Protein 3USH (pdb70)

Secondary structure (DSSP, 8-state):
-BBTTSSBPPP------STTSSSS----TT-TT---EEE--HHHHHHHHHTT-----B---B----TT--EEE-HHHHHH---S-PPPB-GGGSBGGGGGTS-HHHHHHTB--/-BBTTSSB---------STTSSSS----TT-TT---EEE--HHHHHHHHHTT-----B---B----TT--EEE-HHHHHH---S-PPPB-GGGSBGGGGGTS-HHHHHHTBSS--

CATH classification: 3.30.56.1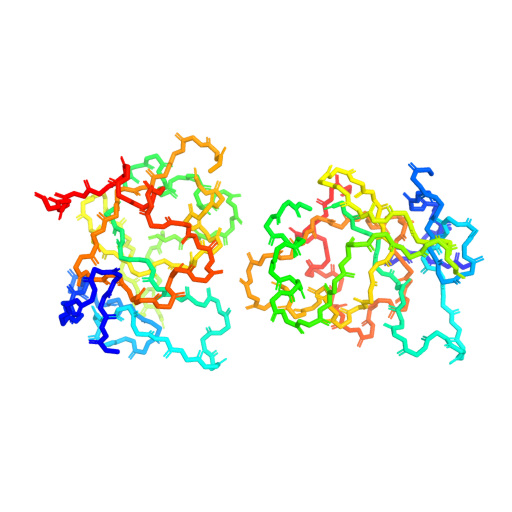10

Structure (mmCIF, N/CA/C/O backbone):
data_3USH
#
_entry.id   3USH
#
_cell.length_a   31.079
_cell.length_b   85.417
_cell.length_c   42.800
_cell.angle_alpha   90.000
_cell.angle_beta   94.420
_cell.angle_gamma   90.000
#
_symmetry.space_group_name_H-M   'P 1 21 1'
#
loop_
_entity.id
_entity.type
_entity.pdbx_description
1 polymer 'Uncharacterized protein'
2 non-polymer 'BROMIDE ION'
3 water water
#
loop_
_atom_site.group_PDB
_atom_site.id
_atom_site.type_symbol
_atom_site.label_atom_id
_atom_site.label_alt_id
_atom_site.label_comp_id
_atom_site.label_asym_id
_atom_site.label_entity_id
_atom_site.label_seq_id
_atom_site.pdbx_PDB_ins_code
_atom_site.Cartn_x
_atom_site.Cartn_y
_atom_site.Cartn_z
_atom_site.occupancy
_atom_site.B_iso_or_equiv
_atom_site.auth_seq_id
_atom_site.auth_comp_id
_atom_site.auth_asym_id
_atom_site.auth_atom_id
_atom_site.pdbx_PDB_model_num
ATOM 1 N N . SER A 1 2 ? 17.576 48.734 14.611 1.00 38.60 6 SER A N 1
ATOM 2 C CA . SER A 1 2 ? 17.416 47.378 15.205 1.00 37.63 6 SER A CA 1
ATOM 3 C C . SER A 1 2 ? 16.353 46.608 14.432 1.00 29.60 6 SER A C 1
ATOM 4 O O . SER A 1 2 ? 15.470 47.205 13.820 1.00 29.23 6 SER A O 1
ATOM 7 N N . GLN A 1 3 ? 16.439 45.279 14.485 1.00 28.20 7 GLN A N 1
ATOM 8 C CA . GLN A 1 3 ? 15.511 44.398 13.776 1.00 28.55 7 GLN A CA 1
ATOM 9 C C . GLN A 1 3 ? 14.713 43.516 14.721 1.00 24.69 7 GLN A C 1
ATOM 10 O O . GLN A 1 3 ? 15.209 43.125 15.765 1.00 26.59 7 GLN A O 1
ATOM 16 N N . ASN A 1 4 ? 13.478 43.191 14.345 1.00 21.65 8 ASN A N 1
ATOM 17 C CA . ASN A 1 4 ? 12.665 42.320 15.187 1.00 18.94 8 ASN A CA 1
ATOM 18 C C . ASN A 1 4 ? 12.879 40.862 14.793 1.00 23.02 8 ASN A C 1
ATOM 19 O O . ASN A 1 4 ? 13.603 40.573 13.847 1.00 23.99 8 ASN A O 1
ATOM 24 N N . VAL A 1 5 ? 12.257 39.940 15.525 1.00 23.23 9 VAL A N 1
ATOM 25 C CA . VAL A 1 5 ? 12.424 38.516 15.235 1.00 21.59 9 VAL A CA 1
ATOM 26 C C . VAL A 1 5 ? 11.900 38.065 13.871 1.00 23.71 9 VAL A C 1
ATOM 27 O O . VAL A 1 5 ? 12.197 36.959 13.420 1.00 27.15 9 VAL A O 1
ATOM 31 N N . LEU A 1 6 ? 11.135 38.927 13.208 1.00 22.85 10 LEU A N 1
ATOM 32 C CA . LEU A 1 6 ? 10.579 38.598 11.901 1.00 31.02 10 LEU A CA 1
ATOM 33 C C . LEU A 1 6 ? 11.414 39.188 10.761 1.00 33.04 10 LEU A C 1
ATOM 34 O O . LEU A 1 6 ? 11.155 38.920 9.587 1.00 38.61 10 LEU A O 1
ATOM 39 N N . GLY A 1 7 ? 12.419 39.984 11.111 1.00 30.93 11 GLY A N 1
ATOM 40 C CA . GLY A 1 7 ? 13.269 40.587 10.100 1.00 35.18 11 GLY A CA 1
ATOM 41 C C . GLY A 1 7 ? 12.850 41.999 9.741 1.00 36.76 11 GLY A C 1
ATOM 42 O O . GLY A 1 7 ? 13.494 42.656 8.924 1.00 38.13 11 GLY A O 1
ATOM 43 N N . GLY A 1 8 ? 11.773 42.474 10.352 1.00 33.70 12 GLY A N 1
ATOM 44 C CA . GLY A 1 8 ? 11.306 43.819 10.070 1.00 31.45 12 GLY A CA 1
ATOM 45 C C . GLY A 1 8 ? 11.939 44.829 11.005 1.00 29.55 12 GLY A C 1
ATOM 46 O O . GLY A 1 8 ? 12.744 44.465 11.862 1.00 27.42 12 GLY A O 1
ATOM 47 N N . VAL A 1 9 ? 11.580 46.099 10.848 1.00 26.42 13 VAL A N 1
ATOM 48 C CA . VAL A 1 9 ? 12.130 47.138 11.711 1.00 28.47 13 VAL A CA 1
ATOM 49 C C . VAL A 1 9 ? 11.586 46.894 13.110 1.00 22.55 13 VAL A C 1
ATOM 50 O O . VAL A 1 9 ? 10.423 46.535 13.262 1.00 25.30 13 VAL A O 1
ATOM 54 N N . LEU A 1 10 ? 12.415 47.077 14.132 1.00 22.52 14 LEU A N 1
ATOM 55 C CA . LEU A 1 10 ? 11.943 46.862 15.497 1.00 21.27 14 LEU A CA 1
ATOM 56 C C . LEU A 1 10 ? 10.963 47.962 15.881 1.00 20.03 14 LEU A C 1
ATOM 57 O O . LEU A 1 10 ? 11.331 49.134 15.941 1.00 21.68 14 LEU A O 1
ATOM 62 N N . ARG A 1 11 ? 9.713 47.579 16.137 1.00 18.07 15 ARG A N 1
ATOM 63 C CA . ARG A 1 11 ? 8.674 48.528 16.532 1.00 18.17 15 ARG A CA 1
ATOM 64 C C . ARG A 1 11 ? 8.790 48.812 18.020 1.00 19.12 15 ARG A C 1
ATOM 65 O O . ARG A 1 11 ? 9.411 48.044 18.758 1.00 18.12 15 ARG A O 1
ATOM 73 N N . ALA A 1 12 ? 8.172 49.905 18.455 1.00 18.32 16 ALA A N 1
ATOM 74 C CA . ALA A 1 12 ? 8.178 50.289 19.857 1.00 14.89 16 ALA A CA 1
ATOM 75 C C . ALA A 1 12 ? 7.343 49.276 20.622 1.00 16.54 16 ALA A C 1
ATOM 76 O O . ALA A 1 12 ? 6.362 48.752 20.102 1.00 17.90 16 ALA A O 1
ATOM 78 N N . CYS A 1 13 ? 7.748 48.996 21.851 1.00 16.42 17 CYS A N 1
ATOM 79 C CA . CYS A 1 13 ? 7.036 48.052 22.695 1.00 14.37 17 CYS A CA 1
ATOM 80 C C . CYS A 1 13 ? 6.011 48.830 23.508 1.00 15.31 17 CYS A C 1
ATOM 81 O O . CYS A 1 13 ? 4.826 48.490 23.534 1.00 17.02 17 CYS A O 1
ATOM 84 N N . SER A 1 14 ? 6.479 49.882 24.168 1.00 16.03 18 SER A N 1
ATOM 85 C CA . SER A 1 14 ? 5.612 50.734 24.969 1.00 19.10 18 SER A CA 1
ATOM 86 C C . SER A 1 14 ? 6.237 52.100 25.189 1.00 20.97 18 SER A C 1
ATOM 87 O O . SER A 1 14 ? 7.415 52.214 25.530 1.00 17.44 18 SER A O 1
ATOM 98 N N . ASP A 1 16 ? 4.288 54.329 27.010 1.00 23.41 20 ASP A N 1
ATOM 99 C CA . ASP A 1 16 ? 3.678 54.720 28.282 1.00 25.95 20 ASP A CA 1
ATOM 100 C C . ASP A 1 16 ? 3.000 53.541 28.967 1.00 27.00 20 ASP A C 1
ATOM 101 O O . ASP A 1 16 ? 1.917 53.097 28.578 1.00 30.39 20 ASP A O 1
ATOM 106 N N . PRO A 1 17 ? 3.666 52.994 29.996 1.00 29.82 21 PRO A N 1
ATOM 107 C CA . PRO A 1 17 ? 4.967 53.497 30.451 1.00 27.68 21 PRO A CA 1
ATOM 108 C C . PRO A 1 17 ? 6.125 53.226 29.482 1.00 23.88 21 PRO A C 1
ATOM 109 O O . PRO A 1 17 ? 6.157 52.203 28.793 1.00 22.54 21 PRO A O 1
ATOM 113 N N . GLU A 1 18 ? 7.057 54.170 29.432 1.00 19.61 22 GLU A N 1
ATOM 114 C CA . GLU A 1 18 ? 8.226 54.084 28.569 1.00 21.19 22 GLU A CA 1
ATOM 115 C C . GLU A 1 18 ? 9.077 52.897 29.014 1.00 21.92 22 GLU A C 1
ATOM 116 O O . GLU A 1 18 ? 9.551 52.850 30.148 1.00 21.87 22 GLU A O 1
ATOM 122 N N . THR A 1 19 ? 9.267 51.940 28.116 1.00 16.82 23 THR A N 1
ATOM 123 C CA . THR A 1 19 ? 10.034 50.744 28.445 1.00 15.17 23 THR A CA 1
ATOM 124 C C . THR A 1 19 ? 11.389 50.654 27.725 1.00 17.70 23 THR A C 1
ATOM 125 O O . THR A 1 19 ? 11.806 51.586 27.030 1.00 17.04 23 THR A O 1
ATOM 129 N N . GLY A 1 20 ? 12.073 49.527 27.905 1.00 16.02 24 GLY A N 1
ATOM 130 C CA . GLY A 1 20 ? 13.363 49.326 27.268 1.00 17.04 24 GLY A CA 1
ATOM 131 C C . GLY A 1 20 ? 14.525 49.702 28.170 1.00 18.15 24 GLY A C 1
ATOM 132 O O . GLY A 1 20 ? 14.422 50.613 28.990 1.00 18.21 24 GLY A O 1
ATOM 133 N N . PHE A 1 21 ? 15.638 48.994 28.019 1.00 15.48 25 PHE A N 1
ATOM 134 C CA . PHE A 1 21 ? 16.824 49.254 28.824 1.00 15.83 25 PHE A CA 1
ATOM 135 C C . PHE A 1 21 ? 17.292 50.706 28.673 1.00 17.84 25 PHE A C 1
ATOM 136 O O . PHE A 1 21 ? 17.759 51.322 29.634 1.00 19.81 25 PHE A O 1
ATOM 144 N N . TYR A 1 22 ? 17.159 51.251 27.470 1.00 17.30 26 TYR A N 1
ATOM 145 C CA . TYR A 1 22 ? 17.582 52.625 27.204 1.00 17.32 26 TYR A CA 1
ATOM 146 C C . TYR A 1 22 ? 16.421 53.593 27.371 1.00 20.16 26 TYR A C 1
ATOM 147 O O . TYR A 1 22 ? 16.542 54.789 27.092 1.00 21.35 26 TYR A O 1
ATOM 156 N N . ARG A 1 23 ? 15.294 53.051 27.818 1.00 19.25 27 ARG A N 1
ATOM 157 C CA . ARG A 1 23 ? 14.084 53.822 28.054 1.00 23.10 27 ARG A CA 1
ATOM 158 C C . ARG A 1 23 ? 13.660 54.680 26.865 1.00 25.75 27 ARG A C 1
ATOM 159 O O . ARG A 1 23 ? 13.286 55.845 27.022 1.00 25.95 27 ARG A O 1
ATOM 167 N N . ASP A 1 24 ? 13.727 54.087 25.673 1.00 18.74 28 ASP A N 1
ATOM 168 C CA . ASP A 1 24 ? 13.323 54.754 24.445 1.00 21.90 28 ASP A CA 1
ATOM 169 C C . ASP A 1 24 ? 12.111 54.022 23.872 1.00 22.58 28 ASP A C 1
ATOM 170 O O . ASP A 1 24 ? 11.725 54.236 22.724 1.00 25.17 28 ASP A O 1
ATOM 175 N N . GLY A 1 25 ? 11.515 53.156 24.691 1.00 18.93 29 GLY A N 1
ATOM 176 C CA . GLY A 1 25 ? 10.339 52.406 24.274 1.00 17.51 29 GLY A CA 1
ATOM 177 C C . GLY A 1 25 ? 10.583 51.156 23.443 1.00 18.19 29 GLY A C 1
ATOM 178 O O . GLY A 1 25 ? 9.643 50.432 23.104 1.00 18.62 29 GLY A O 1
ATOM 179 N N . HIS A 1 26 ? 11.841 50.891 23.107 1.00 16.24 30 HIS A N 1
ATOM 180 C CA . HIS A 1 26 ? 12.169 49.723 22.295 1.00 15.15 30 HIS A CA 1
ATOM 181 C C . HIS A 1 26 ? 12.953 48.650 23.041 1.00 16.16 30 HIS A C 1
ATOM 182 O O . HIS A 1 26 ? 13.789 48.952 23.891 1.00 18.56 30 HIS A O 1
ATOM 189 N N . CYS A 1 27 ? 12.691 47.390 22.705 1.00 14.74 31 CYS A N 1
ATOM 190 C CA . CYS A 1 27 ? 13.378 46.281 23.355 1.00 12.88 31 CYS A CA 1
ATOM 191 C C . CYS A 1 27 ? 14.718 45.984 22.691 1.00 18.09 31 CYS A C 1
ATOM 192 O O . CYS A 1 27 ? 14.994 44.850 22.296 1.00 19.63 31 CYS A O 1
ATOM 195 N N . ARG A 1 28 ? 15.546 47.013 22.559 1.00 17.51 32 ARG A N 1
ATOM 196 C CA . ARG A 1 28 ? 16.859 46.843 21.963 1.00 20.57 32 ARG A CA 1
ATOM 197 C C . ARG A 1 28 ? 17.856 46.641 23.091 1.00 18.15 32 ARG A C 1
ATOM 198 O O . ARG A 1 28 ? 17.640 47.091 24.221 1.00 18.09 32 ARG A O 1
ATOM 206 N N . THR A 1 29 ? 18.951 45.959 22.789 1.00 20.51 33 THR A N 1
ATOM 207 C CA . THR A 1 29 ? 19.928 45.679 23.819 1.00 22.24 33 THR A CA 1
ATOM 208 C C . THR A 1 29 ? 21.351 46.103 23.441 1.00 23.95 33 THR A C 1
ATOM 209 O O . THR A 1 29 ? 21.601 46.677 22.374 1.00 20.72 33 THR A O 1
ATOM 213 N N . GLY A 1 30 ? 22.278 45.833 24.349 1.00 21.32 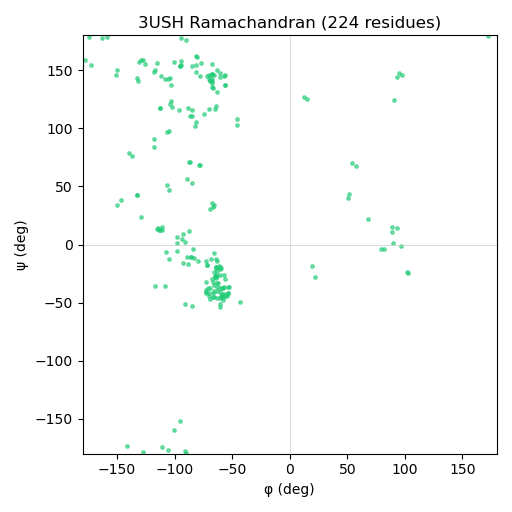34 GLY A N 1
ATOM 214 C CA . GLY A 1 30 ? 23.667 46.176 24.123 1.00 19.75 34 GLY A CA 1
ATOM 215 C C . GLY A 1 30 ? 24.498 45.621 25.257 1.00 17.44 34 GLY A C 1
ATOM 216 O O . GLY A 1 30 ? 23.951 45.028 26.184 1.00 16.50 34 GLY A O 1
ATOM 217 N N . PRO A 1 31 ? 25.827 45.815 25.220 1.00 18.09 35 PRO A N 1
ATOM 218 C CA . PRO A 1 31 ? 26.772 45.347 26.240 1.00 20.23 35 PRO A CA 1
ATOM 219 C C . PRO A 1 31 ? 26.351 45.542 27.696 1.00 20.69 35 PRO A C 1
ATOM 220 O O . PRO A 1 31 ? 26.416 44.615 28.509 1.00 18.54 35 PRO A O 1
ATOM 224 N N . ARG A 1 32 ? 25.926 46.760 28.038 1.00 19.09 36 ARG A N 1
ATOM 225 C CA . ARG A 1 32 ? 25.541 47.060 29.413 1.00 19.84 36 ARG A CA 1
ATOM 226 C C . ARG A 1 32 ? 24.219 46.442 29.873 1.00 17.90 36 ARG A C 1
ATOM 227 O O . ARG A 1 32 ? 23.963 46.348 31.072 1.00 20.53 36 ARG A O 1
ATOM 235 N N . ASP A 1 33 ? 23.391 46.016 28.925 1.00 17.78 37 ASP A N 1
ATOM 236 C CA . ASP A 1 33 ? 22.108 45.397 29.255 1.00 16.74 37 ASP A CA 1
ATOM 237 C C . ASP A 1 33 ? 22.344 43.905 29.450 1.00 19.07 37 ASP A C 1
ATOM 238 O O . ASP A 1 33 ? 21.946 43.091 28.623 1.00 19.81 37 ASP A O 1
ATOM 243 N N . THR A 1 34 ? 23.010 43.555 30.547 1.00 18.37 38 THR A N 1
ATOM 244 C CA . THR A 1 34 ? 23.329 42.161 30.827 1.00 20.97 38 THR A CA 1
ATOM 245 C C . THR A 1 34 ? 22.101 41.263 30.985 1.00 23.30 38 THR A C 1
ATOM 246 O O . THR A 1 34 ? 22.199 40.043 30.861 1.00 26.35 38 THR A O 1
ATOM 250 N N . GLY A 1 35 ? 20.944 41.868 31.237 1.00 20.17 39 GLY A N 1
ATOM 251 C CA . GLY A 1 35 ? 19.723 41.098 31.396 1.00 19.28 39 GLY A CA 1
ATOM 252 C C . GLY A 1 35 ? 19.032 40.807 30.078 1.00 19.26 39 GLY A C 1
ATOM 253 O O . GLY A 1 35 ? 18.099 40.004 30.036 1.00 20.81 39 GLY A O 1
ATOM 254 N N . SER A 1 36 ? 19.488 41.461 29.010 1.00 18.73 40 SER A N 1
ATOM 255 C CA . SER A 1 36 ? 18.924 41.287 27.670 1.00 19.15 40 SER A CA 1
ATOM 256 C C . SER A 1 36 ? 17.415 41.514 27.646 1.00 17.39 40 SER A C 1
ATOM 257 O O . SER A 1 36 ? 16.630 40.577 27.464 1.00 16.10 40 SER A O 1
ATOM 260 N N . HIS A 1 37 ? 17.020 42.771 27.829 1.00 15.66 41 HIS A N 1
ATOM 261 C CA . HIS A 1 37 ? 15.613 43.164 27.824 1.00 15.62 41 HIS A CA 1
ATOM 262 C C . HIS A 1 37 ? 15.121 43.260 26.381 1.00 15.75 41 HIS A C 1
ATOM 263 O O . HIS A 1 37 ? 14.804 44.341 25.877 1.00 16.23 41 HIS A O 1
ATOM 270 N N . VAL A 1 38 ? 15.044 42.103 25.734 1.00 16.08 42 VAL A N 1
ATOM 271 C CA . VAL A 1 38 ? 14.670 42.008 24.329 1.00 13.17 42 VAL A CA 1
ATOM 272 C C . VAL A 1 38 ? 13.288 41.461 23.955 1.00 14.72 42 VAL A C 1
ATOM 273 O O . VAL A 1 38 ? 12.915 41.492 22.780 1.00 17.45 42 VAL A O 1
ATOM 277 N N . VAL A 1 39 ? 12.523 40.974 24.931 1.00 12.70 43 VAL A N 1
ATOM 278 C CA . VAL A 1 39 ? 11.199 40.423 24.638 1.00 13.10 43 VAL A CA 1
ATOM 279 C C . VAL A 1 39 ? 10.089 41.397 24.990 1.00 12.65 43 VAL A C 1
ATOM 280 O O . VAL A 1 39 ? 9.942 41.786 26.153 1.00 15.04 43 VAL A O 1
ATOM 284 N N . CYS A 1 40 ? 9.311 41.814 24.000 1.00 12.04 44 CYS A N 1
ATOM 285 C CA . CYS A 1 40 ? 8.209 42.713 24.304 1.00 14.46 44 CYS A CA 1
ATOM 286 C C . CYS A 1 40 ? 7.033 41.829 24.646 1.00 13.31 44 CYS A C 1
ATOM 287 O O . CYS A 1 40 ? 6.580 41.050 23.811 1.00 17.82 44 CYS A O 1
ATOM 290 N N . ALA A 1 41 ? 6.543 41.930 25.874 1.00 12.92 45 ALA A N 1
ATOM 291 C CA . ALA A 1 41 ? 5.416 41.111 26.281 1.00 11.66 45 ALA A CA 1
ATOM 292 C C . ALA A 1 41 ? 4.321 41.944 26.910 1.00 13.81 45 ALA A C 1
ATOM 293 O O . ALA A 1 41 ? 4.551 43.062 27.366 1.00 14.31 45 ALA A O 1
ATOM 295 N N . GLU A 1 42 ? 3.119 41.386 26.916 1.00 13.48 46 GLU A N 1
ATOM 296 C CA . GLU A 1 42 ? 1.966 42.045 27.494 1.00 13.75 46 GLU A CA 1
ATOM 297 C C . GLU A 1 42 ? 1.795 41.397 28.859 1.00 18.17 46 GLU A C 1
ATOM 298 O O . GLU A 1 42 ? 1.547 40.197 28.955 1.00 17.44 46 GLU A O 1
ATOM 312 N N . THR A 1 44 ? 0.634 39.941 32.436 1.00 14.53 48 THR A N 1
ATOM 313 C CA . THR A 1 44 ? -0.532 39.250 32.952 1.00 16.26 48 THR A CA 1
ATOM 314 C C . THR A 1 44 ? -0.293 39.216 34.440 1.00 16.21 48 THR A C 1
ATOM 315 O O . THR A 1 44 ? 0.853 39.280 34.891 1.00 17.56 48 THR A O 1
ATOM 319 N N . GLU A 1 45 ? -1.368 39.127 35.205 1.00 15.24 49 GLU A N 1
ATOM 320 C CA . GLU A 1 45 ? -1.241 39.076 36.649 1.00 14.92 49 GLU A CA 1
ATOM 321 C C . GLU A 1 45 ? -0.484 37.819 37.037 1.00 17.50 49 GLU A C 1
ATOM 322 O O . GLU A 1 45 ? 0.350 37.837 37.943 1.00 17.59 49 GLU A O 1
ATOM 328 N N . ALA A 1 46 ? -0.779 36.726 36.341 1.00 17.87 50 ALA A N 1
ATOM 329 C CA . ALA A 1 46 ? -0.129 35.453 36.613 1.00 18.92 50 ALA A CA 1
ATOM 330 C C . ALA A 1 46 ? 1.385 35.560 36.475 1.00 15.55 50 ALA A C 1
ATOM 331 O O . ALA A 1 46 ? 2.122 35.110 37.355 1.00 15.69 50 ALA A O 1
ATOM 333 N N . PHE A 1 47 ? 1.853 36.156 35.379 1.00 15.55 51 PHE A N 1
ATOM 334 C CA . PHE A 1 47 ? 3.289 36.307 35.175 1.00 12.95 51 PHE A CA 1
ATOM 335 C C . PHE A 1 47 ? 3.890 37.243 36.214 1.00 12.78 51 PHE A C 1
ATOM 336 O O . PHE A 1 47 ? 4.949 36.961 36.778 1.00 12.99 51 PHE A O 1
ATOM 344 N N . LEU A 1 48 ? 3.232 38.372 36.454 1.00 12.08 52 LEU A N 1
ATOM 345 C CA . LEU A 1 48 ? 3.756 39.317 37.433 1.00 13.89 52 LEU A CA 1
ATOM 346 C C . LEU A 1 48 ? 3.926 38.660 38.805 1.00 15.02 52 LEU A C 1
ATOM 347 O O . LEU A 1 48 ? 4.938 38.869 39.473 1.00 16.74 52 LEU A O 1
ATOM 352 N N . GLU A 1 49 ? 2.950 37.858 39.221 1.00 14.20 53 GLU A N 1
ATOM 353 C CA . GLU A 1 49 ? 3.046 37.188 40.517 1.00 14.04 53 GLU A CA 1
ATOM 354 C C . GLU A 1 49 ? 4.122 36.109 40.492 1.00 16.23 53 GLU A C 1
ATOM 355 O O . GLU A 1 49 ? 4.926 35.997 41.416 1.00 16.07 53 GLU A O 1
ATOM 361 N N . TYR A 1 50 ? 4.145 35.316 39.428 1.00 16.28 54 TYR A N 1
ATOM 362 C CA . TYR A 1 50 ? 5.141 34.259 39.313 1.00 17.74 54 TYR A CA 1
ATOM 363 C C . TYR A 1 50 ? 6.563 34.781 39.314 1.00 17.49 54 TYR A C 1
ATOM 364 O O . TYR A 1 50 ? 7.412 34.293 40.057 1.00 18.28 54 TYR A O 1
ATOM 373 N N . THR A 1 51 ? 6.839 35.753 38.455 1.00 13.08 55 THR A N 1
ATOM 374 C CA . THR A 1 51 ? 8.193 36.258 38.372 1.00 12.78 55 THR A CA 1
ATOM 375 C C . THR A 1 51 ? 8.649 36.917 39.685 1.00 14.58 55 THR A C 1
ATOM 376 O O . THR A 1 51 ? 9.836 36.905 39.999 1.00 17.86 55 THR A O 1
ATOM 380 N N . LYS A 1 52 ? 7.714 37.454 40.474 1.00 13.71 56 LYS A N 1
ATOM 381 C CA . LYS A 1 52 ? 8.092 38.046 41.754 1.00 15.26 56 LYS A CA 1
ATOM 382 C C . LYS A 1 52 ? 8.521 36.914 42.683 1.00 17.75 56 LYS A C 1
ATOM 383 O O . LYS A 1 52 ? 9.456 37.065 43.466 1.00 17.75 56 LYS A O 1
ATOM 389 N N . ARG A 1 53 ? 7.840 35.775 42.586 1.00 17.16 57 ARG A N 1
ATOM 390 C CA . ARG A 1 53 ? 8.187 34.625 43.419 1.00 19.02 57 ARG A CA 1
ATOM 391 C C . ARG A 1 53 ? 9.590 34.140 43.081 1.00 19.69 57 ARG A C 1
ATOM 392 O O . ARG A 1 53 ? 10.288 33.584 43.931 1.00 22.56 57 ARG A O 1
ATOM 400 N N . GLN A 1 54 ? 9.996 34.346 41.832 1.00 16.53 58 GLN A N 1
ATOM 401 C CA . GLN A 1 54 ? 11.312 33.925 41.376 1.00 16.48 58 GLN A CA 1
ATOM 402 C C . GLN A 1 54 ? 12.376 34.996 41.639 1.00 20.42 58 GLN A C 1
ATOM 403 O O . GLN A 1 54 ? 13.499 34.905 41.136 1.00 22.84 58 GLN A O 1
ATOM 409 N N . GLY A 1 55 ? 12.010 36.007 42.426 1.00 18.77 59 GLY A N 1
ATOM 410 C CA . GLY A 1 55 ? 12.936 37.073 42.779 1.00 20.23 59 GLY A CA 1
ATOM 411 C C . GLY A 1 55 ? 13.018 38.275 41.848 1.00 22.58 59 GLY A C 1
ATOM 412 O O . GLY A 1 55 ? 13.958 39.070 41.941 1.00 23.00 59 GLY A O 1
ATOM 413 N N . ASN A 1 56 ? 12.036 38.414 40.962 1.00 17.21 60 ASN A N 1
ATOM 414 C CA . ASN A 1 56 ? 11.994 39.512 40.005 1.00 17.90 60 ASN A CA 1
ATOM 415 C C . ASN A 1 56 ? 10.751 40.364 40.263 1.00 16.09 60 ASN A C 1
ATOM 416 O O . ASN A 1 56 ? 9.680 40.095 39.725 1.00 16.96 60 ASN A O 1
ATOM 421 N N . ASP A 1 57 ? 10.897 41.383 41.106 1.00 18.83 61 ASP A N 1
ATOM 422 C CA . ASP A 1 57 ? 9.783 42.259 41.449 1.00 18.37 61 ASP A CA 1
ATOM 423 C C . ASP A 1 57 ? 9.558 43.333 40.390 1.00 16.64 61 ASP A C 1
ATOM 424 O O . ASP A 1 57 ? 10.317 44.302 40.302 1.00 18.96 61 ASP A O 1
ATOM 429 N N . LEU A 1 58 ? 8.513 43.160 39.589 1.00 15.36 62 LEU A N 1
ATOM 430 C CA . LEU A 1 58 ? 8.175 44.131 38.557 1.00 14.98 62 LEU A CA 1
ATOM 431 C C . LEU A 1 58 ? 6.946 44.916 38.973 1.00 17.11 62 LEU A C 1
ATOM 432 O O . LEU A 1 58 ? 6.422 45.718 38.205 1.00 18.10 62 LEU A O 1
ATOM 445 N N . THR A 1 60 ? 6.701 46.555 42.252 1.00 17.90 64 THR A N 1
ATOM 446 C CA . THR A 1 60 ? 7.097 47.691 43.080 1.00 15.86 64 THR A CA 1
ATOM 447 C C . THR A 1 60 ? 7.746 48.797 42.252 1.00 17.54 64 THR A C 1
ATOM 448 O O . THR A 1 60 ? 8.693 48.554 41.509 1.00 17.61 64 THR A O 1
ATOM 452 N N . PRO A 1 61 ? 7.235 50.031 42.370 1.00 16.73 65 PRO A N 1
ATOM 453 C CA . PRO A 1 61 ? 7.808 51.140 41.599 1.00 17.28 65 PRO A CA 1
ATOM 454 C C . PRO A 1 61 ? 9.244 51.439 42.049 1.00 19.39 65 PRO A C 1
ATOM 455 O O . PRO A 1 61 ? 9.567 51.291 43.221 1.00 21.64 65 PRO A O 1
ATOM 459 N N . ARG A 1 62 ? 10.088 51.837 41.102 1.00 17.03 66 ARG A N 1
ATOM 460 C CA . ARG A 1 62 ? 11.478 52.214 41.403 1.00 18.30 66 ARG A CA 1
ATOM 461 C C . ARG A 1 62 ? 11.691 53.423 40.505 1.00 18.44 66 ARG A C 1
ATOM 462 O O . ARG A 1 62 ? 12.296 53.310 39.446 1.00 20.04 66 ARG A O 1
ATOM 470 N N . PRO A 1 63 ? 11.181 54.595 40.917 1.00 21.28 67 PRO A N 1
ATOM 471 C CA . PRO A 1 63 ? 11.321 55.833 40.140 1.00 18.87 67 PRO A CA 1
ATOM 472 C C . PRO A 1 63 ? 12.757 56.237 39.807 1.00 18.57 67 PRO A C 1
ATOM 473 O O . PRO A 1 63 ? 13.016 56.853 38.770 1.00 22.55 67 PRO A O 1
ATOM 477 N N . GLU A 1 64 ? 13.700 55.876 40.676 1.00 25.75 68 GLU A N 1
ATOM 478 C CA . GLU A 1 64 ? 15.100 56.210 40.445 1.00 24.31 68 GLU A CA 1
ATOM 479 C C . GLU A 1 64 ? 15.638 55.432 39.237 1.00 24.82 68 GLU A C 1
ATOM 480 O O . GLU A 1 64 ? 16.702 55.755 38.705 1.00 26.80 68 GLU A O 1
ATOM 494 N N . ASP A 1 66 ? 13.483 54.925 36.690 1.00 20.70 70 ASP A N 1
ATOM 495 C CA . ASP A 1 66 ? 12.464 55.274 35.708 1.00 21.69 70 ASP A CA 1
ATOM 496 C C . ASP A 1 66 ? 11.574 54.055 35.498 1.00 18.78 70 ASP A C 1
ATOM 497 O O . ASP A 1 66 ? 11.149 53.754 34.385 1.00 21.70 70 ASP A O 1
ATOM 502 N N . PHE A 1 67 ? 11.310 53.353 36.593 1.00 18.66 71 PHE A N 1
ATOM 503 C CA . PHE A 1 67 ? 10.466 52.156 36.562 1.00 16.68 71 PHE A CA 1
ATOM 504 C C . PHE A 1 67 ? 9.186 52.481 37.340 1.00 16.43 71 PHE A C 1
ATOM 505 O O . PHE A 1 67 ? 9.242 52.722 38.553 1.00 18.42 71 PHE A O 1
ATOM 513 N N . PRO A 1 68 ? 8.029 52.461 36.697 1.00 19.62 72 PRO A N 1
ATOM 514 C CA . PRO A 1 68 ? 6.773 52.778 37.375 1.00 23.64 72 PRO A CA 1
ATOM 515 C C . PRO A 1 68 ? 6.048 51.689 38.165 1.00 19.54 72 PRO A C 1
ATOM 516 O O . PRO A 1 68 ? 5.112 51.989 38.903 1.00 20.60 72 PRO A O 1
ATOM 520 N N . GLY A 1 69 ? 6.458 50.436 38.025 1.00 18.19 73 GLY A N 1
ATOM 521 C CA . GLY A 1 69 ? 5.750 49.371 38.707 1.00 16.70 73 GLY A CA 1
ATOM 522 C C . GLY A 1 69 ? 4.734 49.003 37.665 1.00 19.82 73 GLY A C 1
ATOM 523 O O . GLY A 1 69 ? 4.012 49.874 37.187 1.00 20.86 73 GLY A O 1
ATOM 524 N N . LEU A 1 70 ? 4.697 47.733 37.278 1.00 14.72 74 LEU A N 1
ATOM 525 C CA . LEU A 1 70 ? 3.791 47.299 36.223 1.00 13.91 74 LEU A CA 1
ATOM 526 C C . LEU A 1 70 ? 2.423 46.742 36.641 1.00 15.32 74 LEU A C 1
ATOM 527 O O . LEU A 1 70 ? 2.227 46.272 37.770 1.00 17.96 74 LEU A O 1
ATOM 532 N N . GLU A 1 71 ? 1.489 46.788 35.692 1.00 15.96 75 GLU A N 1
ATOM 533 C CA . GLU A 1 71 ? 0.134 46.298 35.880 1.00 17.30 75 GLU A CA 1
ATOM 534 C C . GLU A 1 71 ? -0.239 45.393 34.721 1.00 13.58 75 GLU A C 1
ATOM 535 O O . GLU A 1 71 ? 0.346 45.486 33.641 1.00 16.53 75 GLU A O 1
ATOM 541 N N . PRO A 1 72 ? -1.207 44.498 34.935 1.00 15.34 76 PRO A N 1
ATOM 542 C CA . PRO A 1 72 ? -1.628 43.592 33.865 1.00 15.10 76 PRO A CA 1
ATOM 543 C C . PRO A 1 72 ? -2.035 44.459 32.674 1.00 16.95 76 PRO A C 1
ATOM 544 O O . PRO A 1 72 ? -2.675 45.485 32.856 1.00 18.48 76 PRO A O 1
ATOM 548 N N . GLY A 1 73 ? -1.635 44.072 31.471 1.00 16.92 77 GLY A N 1
ATOM 549 C CA . GLY A 1 73 ? -2.001 44.865 30.308 1.00 19.84 77 GLY A CA 1
ATOM 550 C C . GLY A 1 73 ? -0.885 45.752 29.790 1.00 18.20 77 GLY A C 1
ATOM 551 O O . GLY A 1 73 ? -0.871 46.123 28.611 1.00 20.76 77 GLY A O 1
ATOM 552 N N . ASP A 1 74 ? 0.064 46.093 30.662 1.00 15.18 78 ASP A N 1
ATOM 553 C CA . ASP A 1 74 ? 1.194 46.921 30.249 1.00 15.73 78 ASP A CA 1
ATOM 554 C C . ASP A 1 74 ? 2.042 46.110 29.298 1.00 14.71 78 ASP A C 1
ATOM 555 O O . ASP A 1 74 ? 2.149 44.903 29.458 1.00 18.18 78 ASP A O 1
ATOM 560 N N . ARG A 1 75 ? 2.665 46.764 28.331 1.00 14.82 79 ARG A N 1
ATOM 561 C CA . ARG A 1 75 ? 3.581 46.060 27.456 1.00 12.80 79 ARG A CA 1
ATOM 562 C C . ARG A 1 75 ? 4.916 46.497 28.002 1.00 15.24 79 ARG A C 1
ATOM 563 O O . ARG A 1 75 ? 5.087 47.664 28.344 1.00 18.36 79 ARG A O 1
ATOM 571 N N . TRP A 1 76 ? 5.843 45.558 28.127 1.00 12.86 80 TRP A N 1
ATOM 572 C CA . TRP A 1 76 ? 7.142 45.867 28.711 1.00 15.88 80 TRP A CA 1
ATOM 573 C C . TRP A 1 76 ? 8.231 44.985 28.130 1.00 12.87 80 TRP A C 1
ATOM 574 O O . TRP A 1 76 ? 7.976 43.843 27.744 1.00 13.33 80 TRP A O 1
ATOM 585 N N . CYS A 1 77 ? 9.451 45.510 28.080 1.00 11.23 81 CYS A N 1
ATOM 586 C CA . CYS A 1 77 ? 10.578 44.742 27.568 1.00 12.59 81 CYS A CA 1
ATOM 587 C C . CYS A 1 77 ? 11.165 43.923 28.698 1.00 11.47 81 CYS A C 1
ATOM 588 O O . CYS A 1 77 ? 11.779 44.466 29.619 1.00 16.32 81 CYS A O 1
ATOM 591 N N . LEU A 1 78 ? 10.971 42.612 28.602 1.00 11.24 82 LEU A N 1
ATOM 592 C CA . LEU A 1 78 ? 11.441 41.673 29.606 1.00 12.80 82 LEU A CA 1
ATOM 593 C C . LEU A 1 78 ? 12.788 41.067 29.288 1.00 13.60 82 LEU A C 1
ATOM 594 O O . LEU A 1 78 ? 13.174 40.941 28.125 1.00 14.45 82 LEU A O 1
ATOM 599 N N . CYS A 1 79 ? 13.485 40.661 30.341 1.00 12.47 83 CYS A N 1
ATOM 600 C CA . CYS A 1 79 ? 14.758 39.985 30.180 1.00 12.40 83 CYS A CA 1
ATOM 601 C C . CYS A 1 79 ? 14.375 38.674 29.544 1.00 14.85 83 CYS A C 1
ATOM 602 O O . CYS A 1 79 ? 13.408 38.049 29.968 1.00 16.23 83 CYS A O 1
ATOM 605 N N . ALA A 1 80 ? 15.113 38.260 28.523 1.00 14.15 84 ALA A N 1
ATOM 606 C CA . ALA A 1 80 ? 14.822 37.009 27.847 1.00 15.06 84 ALA A CA 1
ATOM 607 C C . ALA A 1 80 ? 14.749 35.837 28.829 1.00 16.27 84 ALA A C 1
ATOM 608 O O . ALA A 1 80 ? 13.869 34.983 28.724 1.00 15.47 84 ALA A O 1
ATOM 610 N N . ALA A 1 81 ? 15.674 35.809 29.783 1.00 16.52 85 ALA A N 1
ATOM 611 C CA . ALA A 1 81 ? 15.729 34.732 30.772 1.00 17.02 85 ALA A CA 1
ATOM 612 C C . ALA A 1 81 ? 14.495 34.668 31.667 1.00 17.87 85 ALA A C 1
ATOM 613 O O . ALA A 1 81 ? 14.053 33.580 32.043 1.00 15.16 85 ALA A O 1
ATOM 615 N N . ARG A 1 82 ? 13.942 35.822 32.019 1.00 13.10 86 ARG A N 1
ATOM 616 C CA . ARG A 1 82 ? 12.756 35.837 32.863 1.00 13.94 86 ARG A CA 1
ATOM 617 C C . ARG A 1 82 ? 11.528 35.389 32.079 1.00 15.00 86 ARG A C 1
ATOM 618 O O . ARG A 1 82 ? 10.625 34.773 32.638 1.00 14.03 86 ARG A O 1
ATOM 626 N N . TRP A 1 83 ? 11.484 35.684 30.783 1.00 12.90 87 TRP A N 1
ATOM 627 C CA . TRP A 1 83 ? 10.349 35.232 29.985 1.00 12.24 87 TRP A CA 1
ATOM 628 C C . TRP A 1 83 ? 10.489 33.725 29.797 1.00 13.47 87 TRP A C 1
ATOM 629 O O . TRP A 1 83 ? 9.515 32.982 29.875 1.00 14.37 87 TRP A O 1
ATOM 640 N N . ARG A 1 84 ? 11.717 33.286 29.547 1.00 14.45 88 ARG A N 1
ATOM 641 C CA . ARG A 1 84 ? 12.012 31.867 29.346 1.00 14.78 88 ARG A CA 1
ATOM 642 C C . ARG A 1 84 ? 11.646 31.058 30.593 1.00 13.68 88 ARG A C 1
ATOM 643 O O . ARG A 1 84 ? 11.028 29.995 30.507 1.00 15.19 88 ARG A O 1
ATOM 651 N N . GLU A 1 85 ? 12.046 31.571 31.749 1.00 14.85 89 GLU A N 1
ATOM 652 C CA . GLU A 1 85 ? 11.768 30.924 33.028 1.00 15.14 89 GLU A CA 1
ATOM 653 C C . GLU A 1 85 ? 10.257 30.731 33.188 1.00 14.93 89 GLU A C 1
ATOM 654 O O . GLU A 1 85 ? 9.787 29.658 33.579 1.00 16.16 89 GLU A O 1
ATOM 660 N N . ALA A 1 86 ? 9.499 31.775 32.870 1.00 14.27 90 ALA A N 1
ATOM 661 C CA . ALA A 1 86 ? 8.043 31.719 32.969 1.00 12.64 90 ALA A CA 1
ATOM 662 C C . ALA A 1 86 ? 7.451 30.740 31.960 1.00 15.35 90 ALA A C 1
ATOM 663 O O . ALA A 1 86 ? 6.474 30.046 32.250 1.00 16.09 90 ALA A O 1
ATOM 673 N N . GLU A 1 88 ? 8.795 28.007 30.844 1.00 13.49 92 GLU A N 1
ATOM 674 C CA . GLU A 1 88 ? 9.003 26.646 31.316 1.00 15.79 92 GLU A CA 1
ATOM 675 C C . GLU A 1 88 ? 8.041 26.340 32.461 1.00 19.02 92 GLU A C 1
ATOM 676 O O . GLU A 1 88 ? 7.786 25.180 32.778 1.00 19.66 92 GLU A O 1
ATOM 682 N N . ALA A 1 89 ? 7.497 27.384 33.075 1.00 16.91 93 ALA A N 1
ATOM 683 C CA . ALA A 1 89 ? 6.549 27.206 34.176 1.00 19.82 93 ALA A CA 1
ATOM 684 C C . ALA A 1 89 ? 5.111 27.326 33.665 1.00 20.03 93 ALA A C 1
ATOM 685 O O . ALA A 1 89 ? 4.161 27.332 34.450 1.00 21.43 93 ALA A O 1
ATOM 687 N N . GLY A 1 90 ? 4.969 27.427 32.344 1.00 17.74 94 GLY A N 1
ATOM 688 C CA . GLY A 1 90 ? 3.659 27.532 31.712 1.00 18.78 94 GLY A CA 1
ATOM 689 C C . GLY A 1 90 ? 2.899 28.824 31.984 1.00 21.05 94 GLY A C 1
ATOM 690 O O . GLY A 1 90 ? 1.677 28.876 31.850 1.00 19.44 94 GLY A O 1
ATOM 691 N N . VAL A 1 91 ? 3.622 29.877 32.350 1.00 15.06 95 VAL A N 1
ATOM 692 C CA . VAL A 1 91 ? 2.987 31.138 32.680 1.00 14.42 95 VAL A CA 1
ATOM 693 C C . VAL A 1 91 ? 3.604 32.331 31.928 1.00 16.03 95 VAL A C 1
ATOM 694 O O . VAL A 1 91 ? 3.492 33.480 32.353 1.00 17.98 95 VAL A O 1
ATOM 698 N N . ALA A 1 92 ? 4.234 32.057 30.786 1.00 17.16 96 ALA A N 1
ATOM 699 C CA . ALA A 1 92 ? 4.849 33.126 29.995 1.00 15.98 96 ALA A CA 1
ATOM 700 C C . ALA A 1 92 ? 3.771 34.036 29.434 1.00 15.62 96 ALA A C 1
ATOM 701 O O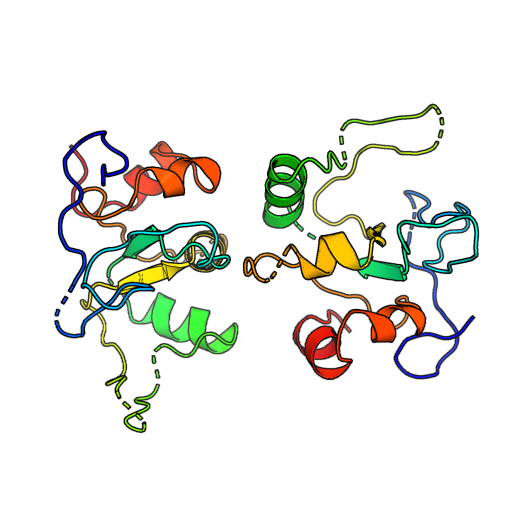 . ALA A 1 92 ? 2.753 33.581 28.919 1.00 18.66 96 ALA A O 1
ATOM 703 N N . PRO A 1 93 ? 3.996 35.365 29.535 1.00 14.13 97 PRO A N 1
ATOM 704 C CA . PRO A 1 93 ? 3.023 36.329 29.018 1.00 14.69 97 PRO A CA 1
ATOM 705 C C . PRO A 1 93 ? 3.117 36.419 27.495 1.00 16.93 97 PRO A C 1
ATOM 706 O O . PRO A 1 93 ? 4.154 36.095 26.907 1.00 17.35 97 PRO A O 1
ATOM 710 N N . PRO A 1 94 ? 2.028 36.846 26.836 1.00 16.80 98 PRO A N 1
ATOM 711 C CA . PRO A 1 94 ? 1.990 36.966 25.375 1.00 17.01 98 PRO A CA 1
ATOM 712 C C . PRO A 1 94 ? 3.090 37.884 24.854 1.00 18.38 98 PRO A C 1
ATOM 713 O O . PRO A 1 94 ? 3.433 38.886 25.489 1.00 17.22 98 PRO A O 1
ATOM 717 N N . VAL A 1 95 ? 3.615 37.538 23.682 1.00 17.30 99 VAL A N 1
ATOM 718 C CA . VAL A 1 95 ? 4.695 38.272 23.036 1.00 17.31 99 VAL A CA 1
ATOM 719 C C . VAL A 1 95 ? 4.246 39.143 21.856 1.00 15.70 99 VAL A C 1
ATOM 720 O O . VAL A 1 95 ? 3.350 38.774 21.097 1.00 20.74 99 VAL A O 1
ATOM 724 N N . VAL A 1 96 ? 4.869 40.308 21.717 1.00 14.92 100 VAL A N 1
ATOM 725 C CA . VAL A 1 96 ? 4.581 41.192 20.596 1.00 15.96 100 VAL A CA 1
ATOM 726 C C . VAL A 1 96 ? 5.792 40.990 19.709 1.00 16.28 100 VAL A C 1
ATOM 727 O O . VAL A 1 96 ? 6.848 41.578 19.939 1.00 17.69 100 VAL A O 1
ATOM 731 N N . LEU A 1 97 ? 5.646 40.126 18.712 1.00 17.89 101 LEU A N 1
ATOM 732 C CA . LEU A 1 97 ? 6.747 39.808 17.815 1.00 19.52 101 LEU A CA 1
ATOM 733 C C . LEU A 1 97 ? 7.409 41.004 17.127 1.00 17.47 101 LEU A C 1
ATOM 734 O O . LEU A 1 97 ? 8.635 41.070 17.043 1.00 18.97 101 LEU A O 1
ATOM 739 N N . ALA A 1 98 ? 6.603 41.938 16.629 1.00 17.44 102 ALA A N 1
ATOM 740 C CA . ALA A 1 98 ? 7.127 43.105 15.922 1.00 18.72 102 ALA A CA 1
ATOM 741 C C . ALA A 1 98 ? 7.974 44.021 16.795 1.00 17.85 102 ALA A C 1
ATOM 742 O O . ALA A 1 98 ? 8.774 44.804 16.286 1.00 19.23 102 ALA A O 1
ATOM 744 N N . ALA A 1 99 ? 7.804 43.920 18.109 1.00 17.68 103 ALA A N 1
ATOM 745 C CA . ALA A 1 99 ? 8.561 44.756 19.035 1.00 14.61 103 ALA A CA 1
ATOM 746 C C . ALA A 1 99 ? 9.578 43.941 19.833 1.00 17.43 103 ALA A C 1
ATOM 747 O O . ALA A 1 99 ? 10.138 44.419 20.816 1.00 15.84 103 ALA A O 1
ATOM 749 N N . THR A 1 100 ? 9.808 42.706 19.406 1.00 14.53 104 THR A N 1
ATOM 750 C CA . THR A 1 100 ? 10.773 41.842 20.072 1.00 15.28 104 THR A CA 1
ATOM 751 C C . THR A 1 100 ? 12.032 41.782 19.210 1.00 18.28 104 THR A C 1
ATOM 752 O O . THR A 1 100 ? 11.978 41.398 18.042 1.00 19.54 104 THR A O 1
ATOM 756 N N . SER A 1 101 ? 13.158 42.191 19.789 1.00 17.39 105 SER A N 1
ATOM 757 C CA . SER A 1 101 ? 14.437 42.204 19.085 1.00 19.43 105 SER A CA 1
ATOM 758 C C . SER A 1 101 ? 14.882 40.819 18.617 1.00 19.42 105 SER A C 1
ATOM 759 O O . SER A 1 101 ? 14.623 39.812 19.275 1.00 18.73 105 SER A O 1
ATOM 762 N N . GLU A 1 102 ? 15.576 40.770 17.486 1.00 20.90 106 GLU A N 1
ATOM 763 C CA . GLU A 1 102 ? 16.042 39.489 16.981 1.00 24.84 106 GLU A CA 1
ATOM 764 C C . GLU A 1 102 ? 16.984 38.817 17.984 1.00 25.42 106 GLU A C 1
ATOM 765 O O . GLU A 1 102 ? 17.156 37.601 17.962 1.00 25.54 106 GLU A O 1
ATOM 771 N N . ALA A 1 103 ? 17.562 39.606 18.887 1.00 22.43 107 ALA A N 1
ATOM 772 C CA . ALA A 1 103 ? 18.467 39.067 19.900 1.00 24.45 107 ALA A CA 1
ATOM 773 C C . ALA A 1 103 ? 17.758 38.055 20.795 1.00 23.21 107 ALA A C 1
ATOM 774 O O . ALA A 1 103 ? 18.401 37.238 21.456 1.00 25.28 107 ALA A O 1
ATOM 776 N N . ALA A 1 104 ? 16.430 38.111 20.817 1.00 17.23 108 ALA A N 1
ATOM 777 C CA . ALA A 1 104 ? 15.647 37.187 21.632 1.00 17.99 108 ALA A CA 1
ATOM 778 C C . ALA A 1 104 ? 15.828 35.754 21.144 1.00 20.92 108 ALA A C 1
ATOM 779 O O . ALA A 1 104 ? 15.685 34.799 21.905 1.00 22.56 108 ALA A O 1
ATOM 781 N N . LEU A 1 105 ? 16.147 35.608 19.866 1.00 22.33 109 LEU A N 1
ATOM 782 C CA . LEU A 1 105 ? 16.319 34.284 19.286 1.00 22.95 109 LEU A CA 1
ATOM 783 C C . LEU A 1 105 ? 17.512 33.496 19.845 1.00 26.03 109 LEU A C 1
ATOM 784 O O . LEU A 1 105 ? 17.676 32.314 19.546 1.00 28.68 109 LEU A O 1
ATOM 789 N N . LYS A 1 106 ? 18.330 34.140 20.674 1.00 25.09 110 LYS A N 1
ATOM 790 C CA . LYS A 1 106 ? 19.475 33.464 21.280 1.00 24.43 110 LYS A CA 1
ATOM 791 C C . LYS A 1 106 ? 19.011 32.748 22.540 1.00 28.49 110 LYS A C 1
ATOM 792 O O . LYS A 1 106 ? 19.743 31.945 23.119 1.00 27.58 110 LYS A O 1
ATOM 798 N N . ALA A 1 107 ? 17.785 33.043 22.960 1.00 23.38 111 ALA A N 1
ATOM 799 C CA . ALA A 1 107 ? 17.227 32.446 24.167 1.00 24.57 111 ALA A CA 1
ATOM 800 C C . ALA A 1 107 ? 15.997 31.595 23.899 1.00 28.12 111 ALA A C 1
ATOM 801 O O . ALA A 1 107 ? 15.776 30.571 24.555 1.00 31.38 111 ALA A O 1
ATOM 803 N N . VAL A 1 108 ? 15.191 32.032 22.939 1.00 23.20 112 VAL A N 1
ATOM 804 C CA . VAL A 1 108 ? 13.959 31.344 22.603 1.00 23.97 112 VAL A CA 1
ATOM 805 C C . VAL A 1 108 ? 13.836 31.132 21.098 1.00 24.24 112 VAL A C 1
ATOM 806 O O . VAL A 1 108 ? 14.190 32.005 20.307 1.00 26.45 112 VAL A O 1
ATOM 810 N N . ASP A 1 109 ? 13.323 29.965 20.719 1.00 25.83 113 ASP A N 1
ATOM 811 C CA . ASP A 1 109 ? 13.120 29.607 19.319 1.00 32.85 113 ASP A CA 1
ATOM 812 C C . ASP A 1 109 ? 11.983 30.473 18.783 1.00 28.81 113 ASP A C 1
ATOM 813 O O . ASP A 1 109 ? 11.021 30.739 19.499 1.00 26.47 113 ASP A O 1
ATOM 818 N N . LEU A 1 110 ? 12.080 30.911 17.530 1.00 29.78 114 LEU A N 1
ATOM 819 C CA . LEU A 1 110 ? 11.026 31.744 16.956 1.00 29.62 114 LEU A CA 1
ATOM 820 C C . LEU A 1 110 ? 9.669 31.053 16.999 1.00 28.38 114 LEU A C 1
ATOM 821 O O . LEU A 1 110 ? 8.652 31.702 17.236 1.00 24.22 114 LEU A O 1
ATOM 826 N N . GLU A 1 111 ? 9.641 29.743 16.773 1.00 26.38 115 GLU A N 1
ATOM 827 C CA . GLU A 1 111 ? 8.373 29.020 16.804 1.00 31.70 115 GLU A CA 1
ATOM 828 C C . GLU A 1 111 ? 7.714 29.087 18.175 1.00 28.96 115 GLU A C 1
ATOM 829 O O . GLU A 1 111 ? 6.489 29.095 18.283 1.00 30.51 115 GLU A O 1
ATOM 835 N N . VAL A 1 112 ? 8.526 29.128 19.224 1.00 26.42 116 VAL A N 1
ATOM 836 C CA . VAL A 1 112 ? 7.991 29.207 20.575 1.00 24.25 116 VAL A CA 1
ATOM 837 C C . VAL A 1 112 ? 7.445 30.615 20.803 1.00 24.78 116 VAL A C 1
ATOM 838 O O . VAL A 1 112 ? 6.399 30.793 21.422 1.00 26.07 116 VAL A O 1
ATOM 842 N N . LEU A 1 113 ? 8.155 31.613 20.289 1.00 23.28 117 LEU A N 1
ATOM 843 C CA . LEU A 1 113 ? 7.721 32.999 20.430 1.00 21.23 117 LEU A CA 1
ATOM 844 C C . LEU A 1 113 ? 6.388 33.168 19.701 1.00 21.13 117 LEU A C 1
ATOM 845 O O . LEU A 1 113 ? 5.443 33.743 20.240 1.00 22.59 117 LEU A O 1
ATOM 850 N N . LYS A 1 114 ? 6.305 32.638 18.486 1.00 22.42 118 LYS A N 1
ATOM 851 C CA . LYS A 1 114 ? 5.081 32.735 17.701 1.00 23.26 118 LYS A CA 1
ATOM 852 C C . LYS A 1 114 ? 3.895 32.064 18.385 1.00 22.47 118 LYS A C 1
ATOM 853 O O . 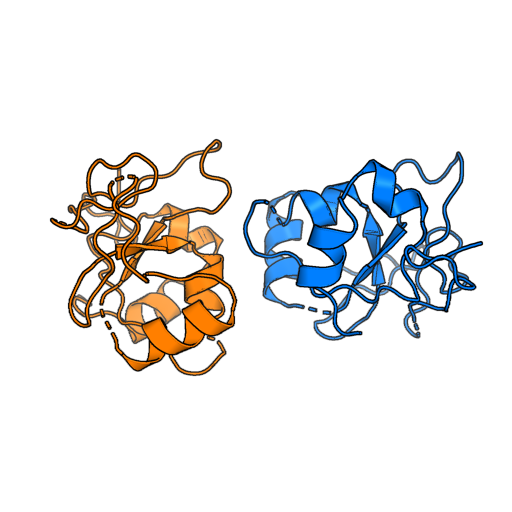LYS A 1 114 ? 2.771 32.557 18.318 1.00 26.21 118 LYS A O 1
ATOM 859 N N . ALA A 1 115 ? 4.145 30.940 19.045 1.00 27.27 119 ALA A N 1
ATOM 860 C CA . ALA A 1 115 ? 3.082 30.218 19.732 1.00 31.81 119 ALA A CA 1
ATOM 861 C C . ALA A 1 115 ? 2.486 31.051 20.867 1.00 32.15 119 ALA A C 1
ATOM 862 O O . ALA A 1 115 ? 1.376 30.779 21.326 1.00 31.15 119 ALA A O 1
ATOM 864 N N . HIS A 1 116 ? 3.231 32.058 21.309 1.00 28.11 120 HIS A N 1
ATOM 865 C CA . HIS A 1 116 ? 2.772 32.948 22.352 1.00 23.63 120 HIS A CA 1
ATOM 866 C C . HIS A 1 116 ? 2.487 34.346 21.890 1.00 24.58 120 HIS A C 1
ATOM 867 O O . HIS A 1 116 ? 2.346 35.217 22.689 1.00 28.07 120 HIS A O 1
ATOM 874 N N . ALA A 1 117 ? 2.386 34.548 20.600 1.00 24.05 121 ALA A N 1
ATOM 875 C CA . ALA A 1 117 ? 2.284 35.877 20.081 1.00 24.75 121 ALA A CA 1
ATOM 876 C C . ALA A 1 117 ? 0.877 36.455 20.146 1.00 28.97 121 ALA A C 1
ATOM 877 O O . ALA A 1 117 ? -0.066 35.747 20.006 1.00 29.55 121 ALA A O 1
ATOM 879 N N . VAL A 1 118 ? 0.781 37.767 20.322 1.00 26.25 122 VAL A N 1
ATOM 880 C CA . VAL A 1 118 ? -0.470 38.508 20.176 1.00 30.86 122 VAL A CA 1
ATOM 881 C C . VAL A 1 118 ? -0.630 38.933 18.718 1.00 36.89 122 VAL A C 1
ATOM 882 O O . VAL A 1 118 ? -1.701 39.305 18.264 1.00 44.90 122 VAL A O 1
ATOM 886 N N . ASP A 1 119 ? 0.459 38.888 17.984 1.00 36.83 123 ASP A N 1
ATOM 887 C CA . ASP A 1 119 ? 0.491 39.426 16.630 1.00 38.51 123 ASP A CA 1
ATOM 888 C C . ASP A 1 119 ? 1.091 38.494 15.572 1.00 40.66 123 ASP A C 1
ATOM 889 O O . ASP A 1 119 ? 0.943 37.284 15.595 1.00 45.60 123 ASP A O 1
ATOM 894 N N . SER B 1 2 ? 4.395 16.216 50.498 1.00 48.58 6 SER B N 1
ATOM 895 C CA . SER B 1 2 ? 3.573 14.981 50.697 1.00 42.88 6 SER B CA 1
ATOM 896 C C . SER B 1 2 ? 2.334 15.341 51.522 1.00 40.12 6 SER B C 1
ATOM 897 O O . SER B 1 2 ? 1.658 14.475 52.084 1.00 39.19 6 SER B O 1
ATOM 900 N N . GLN B 1 3 ? 2.057 16.639 51.589 1.00 37.97 7 GLN B N 1
ATOM 901 C CA . GLN B 1 3 ? 0.905 17.171 52.305 1.00 30.32 7 GLN B CA 1
ATOM 902 C C . GLN B 1 3 ? 0.032 17.833 51.273 1.00 24.35 7 GLN B C 1
ATOM 903 O O . GLN B 1 3 ? 0.532 18.329 50.271 1.00 24.75 7 GLN B O 1
ATOM 909 N N . ASN B 1 4 ? -1.270 17.848 51.522 1.00 21.86 8 ASN B N 1
ATOM 910 C CA .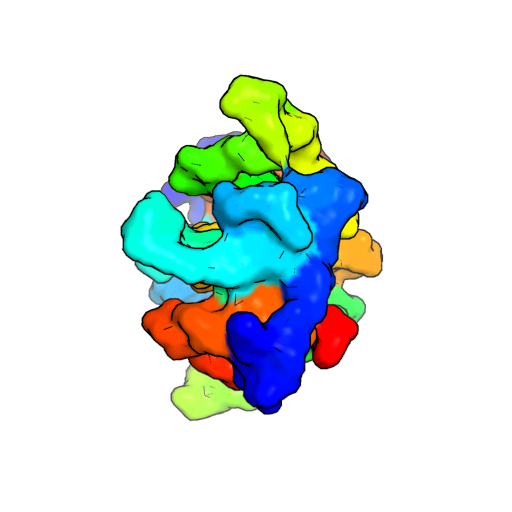 ASN B 1 4 ? -2.185 18.500 50.605 1.00 19.55 8 ASN B CA 1
ATOM 911 C C . ASN B 1 4 ? -2.426 19.924 51.098 1.00 23.30 8 ASN B C 1
ATOM 912 O O . ASN B 1 4 ? -1.905 20.317 52.140 1.00 25.19 8 ASN B O 1
ATOM 917 N N . VAL B 1 5 ? -3.212 20.697 50.353 1.00 18.94 9 VAL B N 1
ATOM 918 C CA . VAL B 1 5 ? -3.477 22.091 50.719 1.00 20.59 9 VAL B CA 1
ATOM 919 C C . VAL B 1 5 ? -4.204 22.333 52.038 1.00 23.28 9 VAL B C 1
ATOM 920 O O . VAL B 1 5 ? -4.224 23.461 52.534 1.00 29.08 9 VAL B O 1
ATOM 924 N N . LEU B 1 6 ? -4.797 21.290 52.608 1.00 21.63 10 LEU B N 1
ATOM 925 C CA . LEU B 1 6 ? -5.500 21.428 53.875 1.00 26.36 10 LEU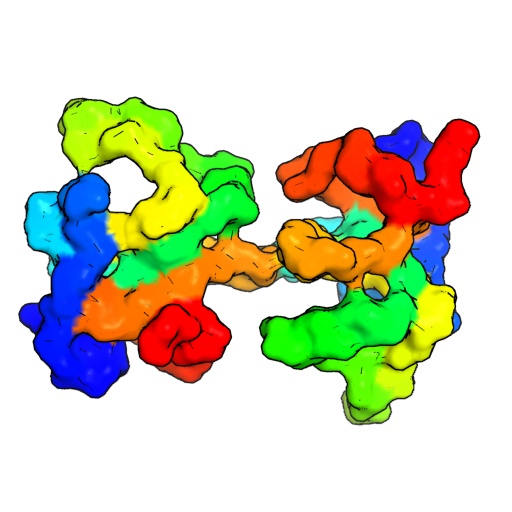 B CA 1
ATOM 926 C C . LEU B 1 6 ? -4.591 20.983 55.016 1.00 30.17 10 LEU B C 1
ATOM 927 O O . LEU B 1 6 ? -4.987 20.994 56.178 1.00 35.19 10 LEU B O 1
ATOM 932 N N . GLY B 1 7 ? -3.367 20.596 54.673 1.00 30.24 11 GLY B N 1
ATOM 933 C CA . GLY B 1 7 ? -2.414 20.160 55.679 1.00 33.48 11 GLY B CA 1
ATOM 934 C C . GLY B 1 7 ? -2.471 18.671 55.963 1.00 36.10 11 GLY B C 1
ATOM 935 O O . GLY B 1 7 ? -1.740 18.167 56.814 1.00 38.22 11 GLY B O 1
ATOM 936 N N . GLY B 1 8 ? -3.340 17.965 55.249 1.00 31.00 12 GLY B N 1
ATOM 937 C CA . GLY B 1 8 ? -3.470 16.533 55.447 1.00 28.41 12 GLY B CA 1
ATOM 938 C C . GLY B 1 8 ? -2.559 15.726 54.543 1.00 26.51 12 GLY B C 1
ATOM 939 O O . GLY B 1 8 ? -1.779 16.287 53.772 1.00 26.24 12 GLY B O 1
ATOM 940 N N . VAL B 1 9 ? -2.652 14.403 54.629 1.00 26.76 13 VAL B N 1
ATOM 941 C CA . VAL B 1 9 ? -1.817 13.547 53.799 1.00 26.10 13 VAL B CA 1
ATOM 942 C C . VAL B 1 9 ? -2.288 13.703 52.360 1.00 21.40 13 VAL B C 1
ATOM 943 O O . VAL B 1 9 ? -3.487 13.799 52.107 1.00 25.76 13 VAL B O 1
ATOM 947 N N . LEU B 1 10 ? -1.349 13.741 51.420 1.00 21.36 14 LEU B N 1
ATOM 948 C CA . LEU B 1 10 ? -1.706 13.888 50.011 1.00 19.84 14 LEU B CA 1
ATOM 949 C C . LEU B 1 10 ? -2.281 12.584 49.482 1.00 21.89 14 LEU B C 1
ATOM 950 O O . LEU B 1 10 ? -1.572 11.587 49.369 1.00 23.34 14 LEU B O 1
ATOM 955 N N . ARG B 1 11 ? -3.571 12.588 49.158 1.00 16.37 15 ARG B N 1
ATOM 956 C CA . ARG B 1 11 ? -4.206 11.391 48.629 1.00 17.56 15 ARG B CA 1
ATOM 957 C C . ARG B 1 11 ? -3.883 11.280 47.151 1.00 19.52 15 ARG B C 1
ATOM 958 O O . ARG B 1 11 ? -3.495 12.265 46.519 1.00 17.73 15 ARG B O 1
ATOM 966 N N . ALA B 1 12 ? -4.041 10.083 46.599 1.00 18.15 16 ALA B N 1
ATOM 967 C CA . ALA B 1 12 ? -3.768 9.877 45.187 1.00 17.20 16 ALA B CA 1
ATOM 968 C C . ALA B 1 12 ? -4.802 10.642 44.377 1.00 15.75 16 ALA B C 1
ATOM 969 O O . ALA B 1 12 ? -5.971 10.723 44.760 1.00 17.26 16 ALA B O 1
ATOM 971 N N . CYS B 1 13 ? -4.369 11.215 43.261 1.00 13.30 17 CYS B N 1
ATOM 972 C CA . CYS B 1 13 ? -5.274 11.954 42.402 1.00 12.55 17 CYS B CA 1
ATOM 973 C C . CYS B 1 13 ? -5.948 10.956 41.465 1.00 15.68 17 CYS B C 1
ATOM 974 O O . CYS B 1 13 ? -7.170 10.905 41.381 1.00 16.33 17 CYS B O 1
ATOM 977 N N . SER B 1 14 ? -5.150 10.144 40.777 1.00 15.55 18 SER B N 1
ATOM 978 C CA . SER B 1 14 ? -5.703 9.138 39.873 1.00 16.81 18 SER B CA 1
ATOM 979 C C . SER B 1 14 ? -4.685 8.064 39.519 1.00 17.62 18 SER B C 1
ATOM 980 O O . SER B 1 14 ? -3.612 8.363 39.012 1.00 15.85 18 SER B O 1
ATOM 991 N N . ASP B 1 16 ? -5.633 5.506 37.563 1.00 25.57 20 ASP B N 1
ATOM 992 C CA . ASP B 1 16 ? -6.042 5.054 36.241 1.00 30.41 20 ASP B CA 1
ATOM 993 C C . ASP B 1 16 ? -7.090 5.975 35.616 1.00 29.69 20 ASP B C 1
ATOM 994 O O . ASP B 1 16 ? -8.231 6.029 36.076 1.00 31.97 20 ASP B O 1
ATOM 999 N N . PRO B 1 17 ? -6.701 6.760 34.599 1.00 28.18 21 PRO B N 1
ATOM 1000 C CA . PRO B 1 17 ? -5.363 6.757 33.996 1.00 28.95 21 PRO B CA 1
ATOM 1001 C C . PRO B 1 17 ? -4.332 7.333 34.984 1.00 25.91 21 PRO B C 1
ATOM 1002 O O . PRO B 1 17 ? -4.624 8.262 35.737 1.00 24.30 21 PRO B O 1
ATOM 1006 N N . GLU B 1 18 ? -3.141 6.745 35.002 1.00 26.23 22 GLU B N 1
ATOM 1007 C CA . GLU B 1 18 ? -2.098 7.189 35.918 1.00 26.16 22 GLU B CA 1
ATOM 1008 C C . GLU B 1 18 ? -1.622 8.617 35.639 1.00 23.72 22 GLU B C 1
ATOM 1009 O O . GLU B 1 18 ? -1.064 8.918 34.582 1.00 26.84 22 GLU B O 1
ATOM 1015 N N . THR B 1 19 ? -1.841 9.491 36.617 1.00 18.76 23 THR B N 1
ATOM 1016 C CA . THR B 1 19 ? -1.474 10.891 36.485 1.00 17.17 23 THR B CA 1
ATOM 1017 C C . THR B 1 19 ? -0.236 11.290 37.302 1.00 17.65 23 THR B C 1
ATOM 1018 O O . THR B 1 19 ? 0.414 10.451 37.938 1.00 19.41 23 THR B O 1
ATOM 1022 N N . GLY B 1 20 ? 0.097 12.576 37.255 1.00 16.90 24 GLY B N 1
ATOM 1023 C CA . GLY B 1 20 ? 1.245 13.081 37.987 1.00 17.92 24 GLY B CA 1
ATOM 1024 C C . GLY B 1 20 ? 2.488 13.216 37.126 1.00 16.75 24 GLY B C 1
ATOM 1025 O O . GLY B 1 20 ? 2.718 12.422 36.215 1.00 18.00 24 GLY B O 1
ATOM 1026 N N . PHE B 1 21 ? 3.294 14.231 37.416 1.00 17.12 25 PHE B N 1
ATOM 1027 C CA . PHE B 1 21 ? 4.525 14.465 36.672 1.00 17.83 25 PHE B CA 1
ATOM 1028 C C . PHE B 1 21 ? 5.436 13.246 36.772 1.00 19.97 25 PHE B C 1
ATOM 1029 O O . PHE B 1 21 ? 6.117 12.881 35.817 1.00 22.14 25 PHE B O 1
ATOM 1037 N N . TYR B 1 22 ? 5.444 12.613 37.938 1.00 18.42 26 TYR B N 1
ATOM 1038 C CA . TYR B 1 22 ? 6.286 11.443 38.154 1.00 22.44 26 TYR B CA 1
ATOM 1039 C C . TYR B 1 22 ? 5.531 10.147 37.861 1.00 24.12 26 TYR B C 1
ATOM 1040 O O . TYR B 1 22 ? 6.018 9.050 38.144 1.00 29.08 26 TYR B O 1
ATOM 1049 N N . ARG B 1 23 ? 4.339 10.286 37.286 1.00 22.74 27 ARG B N 1
ATOM 1050 C CA . ARG B 1 23 ? 3.500 9.145 36.934 1.00 24.43 27 ARG B CA 1
ATOM 1051 C C . ARG B 1 23 ? 3.291 8.147 38.071 1.00 29.61 27 ARG B C 1
ATOM 1052 O O . ARG B 1 23 ? 3.298 6.933 37.856 1.00 27.47 27 ARG B O 1
ATOM 1060 N N . ASP B 1 24 ? 3.100 8.667 39.280 1.00 23.04 28 ASP B N 1
ATOM 1061 C CA . ASP B 1 24 ? 2.874 7.829 40.450 1.00 23.03 28 ASP B CA 1
ATOM 1062 C C . ASP B 1 24 ? 1.438 8.028 40.946 1.00 21.96 28 ASP B C 1
ATOM 1063 O O . ASP B 1 24 ? 1.083 7.613 42.045 1.00 20.48 28 ASP B O 1
ATOM 1068 N N . GLY B 1 25 ? 0.619 8.674 40.121 1.00 20.74 29 GLY B N 1
ATOM 1069 C CA . GLY B 1 25 ? -0.770 8.902 40.475 1.00 19.46 29 GLY B CA 1
ATOM 1070 C C . GLY B 1 25 ? -1.055 10.041 41.438 1.00 18.84 29 GLY B C 1
ATOM 1071 O O . GLY B 1 25 ? -2.220 10.329 41.726 1.00 16.91 29 GLY B O 1
ATOM 1072 N N . HIS B 1 26 ? -0.009 10.688 41.940 1.00 18.64 30 HIS B N 1
ATOM 1073 C CA . HIS B 1 26 ? -0.176 11.800 42.875 1.00 17.45 30 HIS B CA 1
ATOM 1074 C C . HIS B 1 26 ? 0.329 13.100 42.273 1.00 16.32 30 HIS B C 1
ATOM 1075 O O . HIS B 1 26 ? 1.189 13.098 41.390 1.00 19.73 30 HIS B O 1
ATOM 1082 N N . CYS B 1 27 ? -0.194 14.213 42.769 1.00 15.42 31 CYS B N 1
ATOM 1083 C CA . CYS B 1 27 ? 0.222 15.513 42.267 1.00 14.18 31 CYS B CA 1
ATOM 1084 C C . CYS B 1 27 ? 1.425 16.037 43.045 1.00 20.19 31 CYS B C 1
ATOM 1085 O O . CYS B 1 27 ? 1.391 17.128 43.616 1.00 22.98 31 CYS B O 1
ATOM 1088 N N . ARG B 1 28 ? 2.487 15.238 43.067 1.00 19.32 32 ARG B N 1
ATOM 1089 C CA . ARG B 1 28 ? 3.717 15.610 43.745 1.00 20.26 32 ARG B CA 1
ATOM 1090 C C . ARG B 1 28 ? 4.511 16.451 42.769 1.00 25.30 32 ARG B C 1
ATOM 1091 O O . ARG B 1 28 ? 4.363 16.319 41.553 1.00 23.74 32 ARG B O 1
ATOM 1099 N N . THR B 1 29 ? 5.356 17.319 43.297 1.00 27.22 33 THR B N 1
ATOM 1100 C CA . THR B 1 29 ? 6.127 18.188 42.436 1.00 25.61 33 THR B CA 1
ATOM 1101 C C . THR B 1 29 ? 7.539 18.360 42.974 1.00 28.01 33 THR B C 1
ATOM 1102 O O . THR B 1 29 ? 7.945 17.702 43.934 1.00 27.42 33 THR B O 1
ATOM 1106 N N . GLY B 1 30 ? 8.282 19.253 42.338 1.00 27.80 34 GLY B N 1
ATOM 1107 C CA . GLY B 1 30 ? 9.647 19.515 42.741 1.00 24.07 34 GLY B CA 1
ATOM 1108 C C . GLY B 1 30 ? 10.265 20.419 41.698 1.00 24.99 34 GLY B C 1
ATOM 1109 O O . GLY B 1 30 ? 9.605 20.750 40.713 1.00 21.06 34 GLY B O 1
ATOM 1110 N N . PRO B 1 31 ? 11.533 20.814 41.861 1.00 24.32 35 PRO B N 1
ATOM 1111 C CA . PRO B 1 31 ? 12.195 21.695 40.892 1.00 24.17 35 PRO B CA 1
ATOM 1112 C C . PRO B 1 31 ? 12.163 21.216 39.443 1.00 21.74 35 PRO B C 1
ATOM 1113 O O . PRO B 1 31 ? 12.065 22.021 38.521 1.00 24.05 35 PRO B O 1
ATOM 1117 N N . ARG B 1 32 ? 12.266 19.903 39.213 1.00 20.86 36 ARG B N 1
ATOM 1118 C CA . ARG B 1 32 ? 12.264 19.431 37.838 1.00 20.55 36 ARG B CA 1
ATOM 1119 C C . ARG B 1 32 ? 10.915 19.643 37.172 1.00 21.10 36 ARG B C 1
ATOM 1120 O O . ARG B 1 32 ? 10.837 19.829 35.958 1.00 20.59 36 ARG B O 1
ATOM 1128 N N . ASP B 1 33 ? 9.857 19.616 37.973 1.00 15.82 37 ASP B N 1
ATOM 1129 C CA . ASP B 1 33 ? 8.502 19.820 37.468 1.00 15.28 37 ASP B CA 1
ATOM 1130 C C . ASP B 1 33 ? 8.221 21.319 37.438 1.00 15.77 37 ASP B C 1
ATOM 1131 O O . ASP B 1 33 ? 7.451 21.832 38.244 1.00 17.96 37 ASP B O 1
ATOM 1136 N N . THR B 1 34 ? 8.870 22.026 36.518 1.00 18.11 38 THR B N 1
ATOM 1137 C CA . THR B 1 34 ? 8.689 23.470 36.414 1.00 18.32 38 THR B CA 1
ATOM 1138 C C . THR B 1 34 ? 7.239 23.858 36.123 1.00 19.83 38 THR B C 1
ATOM 1139 O O . THR B 1 34 ? 6.803 24.952 36.477 1.00 20.49 38 THR B O 1
ATOM 1143 N N . GLY B 1 35 ? 6.498 22.955 35.485 1.00 19.60 39 GLY B N 1
ATOM 1144 C CA . GLY B 1 35 ? 5.103 23.222 35.173 1.00 18.03 39 GLY B CA 1
ATOM 1145 C C . GLY B 1 35 ? 4.235 23.181 36.418 1.00 19.03 39 GLY B C 1
ATOM 1146 O O . GLY B 1 35 ? 3.113 23.689 36.423 1.00 20.82 39 GLY B O 1
ATOM 1147 N N . SER B 1 36 ? 4.759 22.570 37.475 1.00 16.34 40 SER B N 1
ATOM 1148 C CA . SER B 1 36 ? 4.049 22.476 38.745 1.00 16.76 40 SER B CA 1
ATOM 1149 C C . SER B 1 36 ? 2.680 21.786 38.626 1.00 16.69 40 SER B C 1
ATOM 1150 O O . SER B 1 36 ? 1.629 22.411 38.799 1.00 16.01 40 SER B O 1
ATOM 1153 N N . HIS B 1 37 ? 2.711 20.489 38.327 1.00 15.34 41 HIS B N 1
ATOM 1154 C CA . HIS B 1 37 ? 1.502 19.680 38.188 1.00 13.55 41 HIS B CA 1
ATOM 1155 C C . HIS B 1 37 ? 0.986 19.337 39.582 1.00 15.48 41 HIS B C 1
ATOM 1156 O O . HIS B 1 37 ? 1.013 18.179 40.004 1.00 17.49 41 HIS B O 1
ATOM 1163 N N . VAL B 1 38 ? 0.505 20.358 40.282 1.00 14.64 42 VAL B N 1
ATOM 1164 C CA . VAL B 1 38 ? 0.043 20.216 41.662 1.00 15.03 42 VAL B CA 1
ATOM 1165 C C . VAL B 1 38 ? -1.465 20.218 41.944 1.00 15.34 42 VAL B C 1
ATOM 1166 O O . VAL B 1 38 ? -1.887 19.870 43.048 1.00 15.02 42 VAL B O 1
ATOM 1170 N N . VAL B 1 39 ? -2.282 20.603 40.968 1.00 11.50 43 VAL B N 1
ATOM 1171 C CA . VAL B 1 39 ? -3.722 20.652 41.194 1.00 13.14 43 VAL B CA 1
ATOM 1172 C C . VAL B 1 39 ? -4.440 19.394 40.723 1.00 14.13 43 VAL B C 1
ATOM 1173 O O . VAL B 1 39 ? -4.438 19.079 39.530 1.00 13.52 43 VAL B O 1
ATOM 1177 N N . CYS B 1 40 ? -5.034 18.653 41.655 1.00 13.44 44 CYS B N 1
ATOM 1178 C CA . CYS B 1 40 ? -5.785 17.475 41.253 1.00 12.83 44 CYS B CA 1
ATOM 1179 C C . CYS B 1 40 ? -7.160 17.990 40.893 1.00 14.07 44 CYS B C 1
ATOM 1180 O O . CYS B 1 40 ? -7.870 18.529 41.735 1.00 13.06 44 CYS B O 1
ATOM 1183 N N . ALA B 1 41 ? -7.538 17.849 39.632 1.00 11.87 45 ALA B N 1
ATOM 1184 C CA . ALA B 1 41 ? -8.831 18.342 39.212 1.00 11.69 45 ALA B CA 1
ATOM 1185 C C . ALA B 1 41 ? -9.638 17.275 38.502 1.00 12.53 45 ALA B C 1
ATOM 1186 O O . ALA B 1 41 ? -9.095 16.294 38.007 1.00 15.11 45 ALA B O 1
ATOM 1188 N N . GLU B 1 42 ? -10.950 17.483 38.483 1.00 11.88 46 GLU B N 1
ATOM 1189 C CA . GLU B 1 42 ? -11.843 16.580 37.792 1.00 13.99 46 GLU B CA 1
ATOM 1190 C C . GLU B 1 42 ? -12.071 17.183 36.428 1.00 14.96 46 GLU B C 1
ATOM 1191 O O . GLU B 1 42 ? -12.419 18.344 36.311 1.00 15.85 46 GLU B O 1
ATOM 1205 N N . THR B 1 44 ? -13.789 18.146 32.946 1.00 12.95 48 THR B N 1
ATOM 1206 C CA . THR B 1 44 ? -15.143 18.469 32.504 1.00 14.35 48 THR B CA 1
ATOM 1207 C C . THR B 1 44 ? -15.012 18.666 31.007 1.00 15.29 48 THR B C 1
ATOM 1208 O O . THR B 1 44 ? -13.921 18.932 30.511 1.00 15.52 48 THR B O 1
ATOM 1212 N N . GLU B 1 45 ? -16.120 18.536 30.291 1.00 17.87 49 GLU B N 1
ATOM 1213 C CA . GLU B 1 45 ? -16.090 18.718 28.849 1.00 19.70 49 GLU B CA 1
ATOM 1214 C C . GLU B 1 45 ? -15.612 20.129 28.521 1.00 19.58 49 GLU B C 1
ATOM 1215 O O . GLU B 1 45 ? -14.768 20.321 27.647 1.00 20.45 49 GLU B O 1
ATOM 1221 N N . ALA B 1 46 ? -16.144 21.113 29.240 1.00 18.42 50 ALA B N 1
ATOM 1222 C CA . ALA B 1 46 ? -15.783 22.513 29.013 1.00 19.92 50 ALA B CA 1
ATOM 1223 C C . ALA B 1 46 ? -14.294 22.797 29.184 1.00 20.41 50 ALA B C 1
ATOM 1224 O O . ALA B 1 46 ? -13.691 23.493 28.366 1.00 18.19 50 ALA B O 1
ATOM 1226 N N . PHE B 1 47 ? -13.697 22.272 30.248 1.00 16.50 51 PHE B N 1
ATOM 1227 C CA . PHE B 1 47 ? -12.278 22.497 30.476 1.00 12.38 51 PHE B CA 1
ATOM 1228 C C . PHE B 1 47 ? -11.424 21.750 29.465 1.00 13.49 51 PHE B C 1
ATOM 1229 O O . PHE B 1 47 ? -10.430 22.279 28.977 1.00 18.99 51 PHE B O 1
ATOM 1237 N N . LEU B 1 48 ? -11.793 20.509 29.171 1.00 14.63 52 LEU B N 1
ATOM 1238 C CA . LEU B 1 48 ? -11.018 19.730 28.219 1.00 18.73 52 LEU B CA 1
ATOM 1239 C C . LEU B 1 48 ? -10.956 20.436 26.864 1.00 18.35 52 LEU B C 1
ATOM 1240 O O . LEU B 1 48 ? -9.892 20.536 26.260 1.00 21.59 52 LEU B O 1
ATOM 1245 N N . GLU B 1 49 ? -12.090 20.946 26.397 1.00 20.22 53 GLU B N 1
ATOM 1246 C CA . GLU B 1 49 ? -12.129 21.645 25.117 1.00 20.52 53 GLU B CA 1
ATOM 1247 C C . GLU B 1 49 ? -11.322 22.944 25.200 1.00 24.47 53 GLU B C 1
ATOM 1248 O O . GLU B 1 49 ? -10.532 23.252 24.310 1.00 25.09 53 GLU B O 1
ATOM 1254 N N . TYR B 1 50 ? -11.510 23.695 26.283 1.00 21.04 54 TYR B N 1
ATOM 1255 C CA . TYR B 1 50 ? -10.802 24.959 26.480 1.00 21.24 54 TYR B CA 1
ATOM 1256 C C . TYR B 1 50 ? -9.286 24.837 26.524 1.00 23.38 54 TYR B C 1
ATOM 1257 O O . TYR B 1 50 ? -8.574 25.548 25.816 1.00 23.64 54 TYR B O 1
ATOM 1266 N N . THR B 1 51 ? -8.788 23.967 27.392 1.00 20.66 55 THR B N 1
ATOM 1267 C CA . THR B 1 51 ? -7.353 23.823 27.522 1.00 18.33 55 THR B CA 1
ATOM 1268 C C . THR B 1 51 ? -6.723 23.265 26.232 1.00 21.79 55 THR B C 1
ATOM 1269 O O . THR B 1 51 ? -5.568 23.560 25.913 1.00 21.97 55 THR B O 1
ATOM 1273 N N . LYS B 1 52 ? -7.495 22.496 25.469 1.00 20.78 56 LYS B N 1
ATOM 1274 C CA . LYS B 1 52 ? -6.999 21.950 24.212 1.00 23.74 56 LYS B CA 1
ATOM 1275 C C . LYS B 1 52 ? -6.745 23.094 23.235 1.00 27.31 56 LYS B C 1
ATOM 1276 O O . LYS B 1 52 ? -5.746 23.095 22.517 1.00 29.25 56 LYS B O 1
ATOM 1282 N N . ARG B 1 53 ? -7.637 24.080 23.220 1.00 28.65 57 ARG B N 1
ATOM 1283 C CA . ARG B 1 53 ? -7.471 25.215 22.318 1.00 33.50 57 ARG B CA 1
ATOM 1284 C C . ARG B 1 53 ? -6.342 26.132 22.781 1.00 34.19 57 ARG B C 1
ATOM 1285 O O . ARG B 1 53 ? -5.875 26.988 22.031 1.00 37.89 57 ARG B O 1
ATOM 1293 N N . GLN B 1 54 ? -5.903 25.944 24.021 1.00 29.76 58 GLN B N 1
ATOM 1294 C CA . GLN B 1 54 ? -4.810 26.734 24.572 1.00 31.88 58 GLN B CA 1
ATOM 1295 C C . GLN B 1 54 ? -3.507 26.004 24.284 1.00 32.85 58 GLN B C 1
ATOM 1296 O O . GLN B 1 54 ? -2.432 26.442 24.688 1.00 36.55 58 GLN B O 1
ATOM 1302 N N . GLY B 1 55 ? -3.617 24.880 23.584 1.00 29.84 59 GLY B N 1
ATOM 1303 C CA . GLY B 1 55 ? -2.441 24.101 23.238 1.00 31.47 59 GLY B CA 1
ATOM 1304 C C . GLY B 1 55 ? -2.080 22.981 24.200 1.00 28.45 59 GLY B C 1
ATOM 1305 O O . GLY B 1 55 ? -0.976 22.436 24.136 1.00 29.14 59 GLY B O 1
ATOM 1306 N N . ASN B 1 56 ? -3.007 22.637 25.085 1.00 23.55 60 ASN B N 1
ATOM 1307 C CA . ASN B 1 56 ? -2.797 21.580 26.063 1.00 20.61 60 ASN B CA 1
ATOM 1308 C C . ASN B 1 56 ? -3.831 20.503 25.767 1.00 25.19 60 ASN B C 1
ATOM 1309 O O . ASN B 1 56 ? -4.906 20.488 26.357 1.00 21.46 60 ASN B O 1
ATOM 1314 N N . ASP B 1 57 ? -3.510 19.619 24.825 1.00 21.75 61 ASP B N 1
ATOM 1315 C CA . ASP B 1 57 ? -4.432 18.559 24.426 1.00 21.07 61 ASP B CA 1
ATOM 1316 C C . ASP B 1 57 ? -4.415 17.340 25.350 1.00 20.64 61 ASP B C 1
ATOM 1317 O O . ASP B 1 57 ? -3.519 16.493 25.276 1.00 22.90 61 ASP B O 1
ATOM 1322 N N . LEU B 1 58 ? -5.425 17.248 26.209 1.00 19.32 62 LEU B N 1
ATOM 1323 C CA . LEU B 1 58 ? -5.549 16.126 27.133 1.00 17.86 62 LEU B CA 1
ATOM 1324 C C . LEU B 1 58 ? -6.641 15.184 26.653 1.00 19.03 62 LEU B C 1
ATOM 1325 O O . LEU B 1 58 ? -6.947 14.195 27.308 1.00 18.37 62 LEU B O 1
ATOM 1338 N N . THR B 1 60 ? -6.898 14.014 23.087 1.00 19.52 64 THR B N 1
ATOM 1339 C CA . THR B 1 60 ? -6.364 13.111 22.083 1.00 20.36 64 THR B CA 1
ATOM 1340 C C . THR B 1 60 ? -5.488 11.998 22.650 1.00 20.99 64 THR B C 1
ATOM 1341 O O . THR B 1 60 ? -4.528 12.254 23.376 1.00 20.06 64 THR B O 1
ATOM 1345 N N . PRO B 1 61 ? -5.829 10.739 22.339 1.00 21.82 65 PRO B N 1
ATOM 1346 C CA . PRO B 1 61 ? -5.001 9.656 22.872 1.00 19.84 65 PRO B CA 1
ATOM 1347 C C . PRO B 1 61 ? -3.631 9.751 22.200 1.00 21.59 65 PRO B C 1
ATOM 1348 O O . PRO B 1 61 ? -3.535 10.158 21.051 1.00 25.13 65 PRO B O 1
ATOM 1352 N N . ARG B 1 62 ? -2.592 9.396 22.943 1.00 20.66 66 ARG B N 1
ATOM 1353 C CA . ARG B 1 62 ? -1.229 9.400 22.414 1.00 22.48 66 ARG B CA 1
ATOM 1354 C C . ARG B 1 62 ? -0.629 8.109 22.947 1.00 22.94 66 ARG B C 1
ATOM 1355 O O . ARG B 1 62 ? 0.156 8.109 23.888 1.00 24.53 66 ARG B O 1
ATOM 1363 N N . PRO B 1 63 ? -1.018 6.975 22.335 1.00 24.00 67 PRO B N 1
ATOM 1364 C CA . PRO B 1 63 ? -0.539 5.641 22.722 1.00 21.79 67 PRO B CA 1
ATOM 1365 C C . PRO B 1 63 ? 0.972 5.547 22.776 1.00 21.87 67 PRO B C 1
ATOM 1366 O O . PRO B 1 63 ? 1.533 4.844 23.612 1.00 28.10 67 PRO B O 1
ATOM 1370 N N . GLU B 1 64 ? 1.642 6.242 21.857 1.00 23.09 68 GLU B N 1
ATOM 1371 C CA . GLU B 1 64 ? 3.093 6.200 21.815 1.00 27.94 68 GLU B CA 1
ATOM 1372 C C . GLU B 1 64 ? 3.672 6.849 23.070 1.00 30.18 68 GLU B C 1
ATOM 1373 O O . GLU B 1 64 ? 4.851 6.684 23.374 1.00 33.05 68 GLU B O 1
ATOM 1387 N N . ASP B 1 66 ? 1.890 6.469 25.942 1.00 32.00 70 ASP B N 1
ATOM 1388 C CA . ASP B 1 66 ? 1.151 5.720 26.954 1.00 29.77 70 ASP B CA 1
ATOM 1389 C C . ASP B 1 66 ? 0.081 6.603 27.589 1.00 28.78 70 ASP B C 1
ATOM 1390 O O . ASP B 1 66 ? -0.216 6.487 28.775 1.00 29.55 70 ASP B O 1
ATOM 1395 N N . PHE B 1 67 ? -0.484 7.494 26.784 1.00 24.52 71 PHE B N 1
ATOM 1396 C CA . PHE B 1 67 ? -1.533 8.410 27.247 1.00 20.75 71 PHE B CA 1
ATOM 1397 C C . PHE B 1 67 ? -2.832 8.030 26.532 1.00 22.82 71 PHE B C 1
ATOM 1398 O O . PHE B 1 67 ? -2.922 8.151 25.305 1.00 23.39 71 PHE B O 1
ATOM 1406 N N . PRO B 1 68 ? -3.857 7.608 27.270 1.00 22.48 72 PRO B N 1
ATOM 1407 C CA . PRO B 1 68 ? -5.150 7.207 26.716 1.00 19.28 72 PRO B CA 1
ATOM 1408 C C . PRO B 1 68 ? -6.126 8.316 26.331 1.00 19.71 72 PRO B C 1
ATOM 1409 O O . PRO B 1 68 ? -7.106 8.068 25.632 1.00 20.33 72 PRO B O 1
ATOM 1413 N N . GLY B 1 69 ? -5.867 9.536 26.784 1.00 17.88 73 GLY B N 1
ATOM 1414 C CA . GLY B 1 69 ? -6.780 10.623 26.493 1.00 18.45 73 GLY B CA 1
ATOM 1415 C C . GLY B 1 69 ? -7.707 10.651 27.677 1.00 19.02 73 GLY B C 1
ATOM 1416 O O . GLY B 1 69 ? -8.017 9.600 28.229 1.00 18.63 73 GLY B O 1
ATOM 1417 N N . LEU B 1 70 ? -8.137 11.838 28.086 1.00 14.39 74 LEU B N 1
ATOM 1418 C CA . LEU B 1 70 ? -9.012 11.946 29.240 1.00 15.44 74 LEU B CA 1
ATOM 1419 C C . LEU B 1 70 ? -10.485 12.141 28.892 1.00 15.67 74 LEU B C 1
ATOM 1420 O O . LEU B 1 70 ? -10.834 12.611 27.803 1.00 18.70 74 LEU B O 1
ATOM 1425 N N . GLU B 1 71 ? -11.338 11.770 29.840 1.00 15.30 75 GLU B N 1
ATOM 1426 C CA . GLU B 1 71 ? -12.777 11.879 29.694 1.00 17.70 75 GLU B CA 1
ATOM 1427 C C . GLU B 1 71 ? -13.337 12.667 30.870 1.00 14.74 75 GLU B C 1
ATOM 1428 O O . GLU B 1 71 ? -12.718 12.724 31.937 1.00 16.94 75 GLU B O 1
ATOM 1434 N N . PRO B 1 72 ? -14.500 13.299 30.686 1.00 17.03 76 PRO B N 1
ATOM 1435 C CA . PRO B 1 72 ? -15.082 14.071 31.785 1.00 16.39 76 PRO B CA 1
ATOM 1436 C C . PRO B 1 72 ? -15.225 13.126 32.977 1.00 17.54 76 PRO B C 1
ATOM 1437 O O . PRO B 1 72 ? -15.611 11.976 32.807 1.00 19.71 76 PRO B O 1
ATOM 1441 N N . GLY B 1 73 ? -14.878 13.598 34.167 1.00 15.42 77 GLY B N 1
ATOM 1442 C CA . GLY B 1 73 ? -14.977 12.742 35.338 1.00 16.88 77 GLY B CA 1
ATOM 1443 C C . GLY B 1 73 ? -13.637 12.196 35.795 1.00 18.04 77 GLY B C 1
ATOM 1444 O O . GLY B 1 73 ? -13.467 11.848 36.969 1.00 18.77 77 GLY B O 1
ATOM 1445 N N . ASP B 1 74 ? -12.676 12.117 34.875 1.00 16.60 78 ASP B N 1
ATOM 1446 C CA . ASP B 1 74 ? -11.337 11.636 35.222 1.00 14.11 78 ASP B CA 1
ATOM 1447 C C . ASP B 1 74 ? -10.710 12.661 36.147 1.00 13.15 78 ASP B C 1
ATOM 1448 O O . ASP B 1 74 ? -11.084 13.823 36.116 1.00 19.94 78 ASP B O 1
ATOM 1453 N N . ARG B 1 75 ? -9.757 12.229 36.959 1.00 14.19 79 ARG B N 1
ATOM 1454 C CA . ARG B 1 75 ? -9.033 13.153 37.815 1.00 13.72 79 ARG B CA 1
ATOM 1455 C C . ARG B 1 75 ? -7.658 13.216 37.196 1.00 14.22 79 ARG B C 1
ATOM 1456 O O . ARG B 1 75 ? -7.161 12.211 36.682 1.00 16.14 79 ARG B O 1
ATOM 1464 N N . TRP B 1 76 ? -7.063 14.401 37.200 1.00 13.90 80 TRP B N 1
ATOM 1465 C CA . TRP B 1 76 ? -5.754 14.576 36.599 1.00 13.29 80 TRP B CA 1
ATOM 1466 C C . TRP B 1 76 ? -4.996 15.694 37.296 1.00 12.79 80 TRP B C 1
ATOM 1467 O O . TRP B 1 76 ? -5.601 16.677 37.740 1.00 12.99 80 TRP B O 1
ATOM 1478 N N . CYS B 1 77 ? -3.676 15.549 37.392 1.00 11.99 81 CYS B N 1
ATOM 1479 C CA . CYS B 1 77 ? -2.851 16.570 38.027 1.00 12.16 81 CYS B CA 1
ATOM 1480 C C . CYS B 1 77 ? -2.510 17.628 37.000 1.00 14.56 81 CYS B C 1
ATOM 1481 O O . CYS B 1 77 ? -1.742 17.381 36.068 1.00 18.41 81 CYS B O 1
ATOM 1484 N N . LEU B 1 78 ? -3.088 18.808 37.177 1.00 13.48 82 LEU B N 1
ATOM 1485 C CA . LEU B 1 78 ? -2.860 19.909 36.256 1.00 13.43 82 LEU B CA 1
ATOM 1486 C C . LEU B 1 78 ? -1.776 20.854 36.708 1.00 15.09 82 LEU B C 1
ATOM 1487 O O . LEU B 1 78 ? -1.524 21.015 37.906 1.00 15.48 82 LEU B O 1
ATOM 1492 N N . CYS B 1 79 ? -1.163 21.506 35.726 1.00 14.05 83 CYS B N 1
ATOM 1493 C CA . CYS B 1 79 ? -0.152 22.506 35.995 1.00 14.67 83 CYS B CA 1
ATOM 1494 C C . CYS B 1 79 ? -0.918 23.627 36.654 1.00 15.67 83 CYS B C 1
ATOM 1495 O O . CYS B 1 79 ? -2.031 23.935 36.236 1.00 16.65 83 CYS B O 1
ATOM 1498 N N . ALA B 1 80 ? -0.342 24.229 37.688 1.00 15.39 84 ALA B N 1
ATOM 1499 C CA . ALA B 1 80 ? -1.018 25.316 38.377 1.00 18.13 84 ALA B CA 1
ATOM 1500 C C . ALA B 1 80 ? -1.445 26.423 37.412 1.00 14.43 84 ALA B C 1
ATOM 1501 O O . ALA B 1 80 ? -2.548 26.959 37.519 1.00 17.37 84 ALA B O 1
ATOM 1503 N N . ALA B 1 81 ? -0.580 26.766 36.464 1.00 17.09 85 ALA B N 1
ATOM 1504 C CA . ALA B 1 81 ? -0.912 27.826 35.516 1.00 19.14 85 ALA B CA 1
ATOM 1505 C C . ALA B 1 81 ? -2.079 27.457 34.596 1.00 16.17 85 ALA B C 1
ATOM 1506 O O . ALA B 1 81 ? -2.874 28.321 34.216 1.00 17.96 85 ALA B O 1
ATOM 1508 N N . ARG B 1 82 ? -2.185 26.183 34.230 1.00 15.47 86 ARG B N 1
ATOM 1509 C CA . ARG B 1 82 ? -3.267 25.748 33.353 1.00 14.88 86 ARG B CA 1
ATOM 1510 C C . ARG B 1 82 ? -4.597 25.787 34.095 1.00 14.97 86 ARG B C 1
ATOM 1511 O O . ARG B 1 82 ? -5.625 26.129 33.521 1.00 16.36 86 ARG B O 1
ATOM 1519 N N . TRP B 1 83 ? -4.585 25.428 35.375 1.00 11.89 87 TRP B N 1
ATOM 1520 C CA . TRP B 1 83 ? -5.824 25.466 36.132 1.00 13.51 87 TRP B CA 1
ATOM 1521 C C . TRP B 1 83 ? -6.240 26.915 36.336 1.00 14.16 87 TRP B C 1
ATOM 1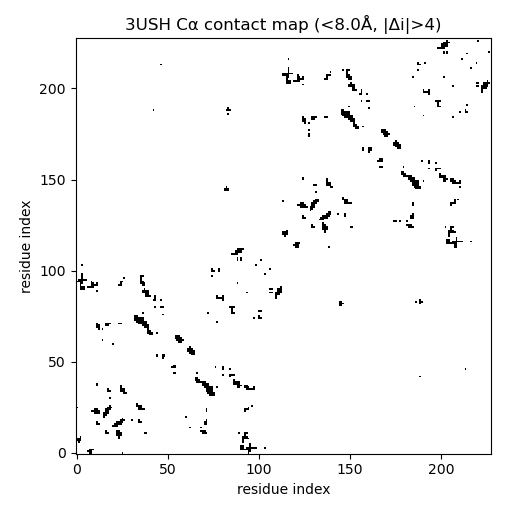522 O O . TRP B 1 83 ? -7.401 27.275 36.148 1.00 13.31 87 TRP B O 1
ATOM 1533 N N . ARG B 1 84 ? -5.290 27.747 36.742 1.00 12.78 88 ARG B N 1
ATOM 1534 C CA . ARG B 1 84 ? -5.603 29.144 36.990 1.00 13.43 88 ARG B CA 1
ATOM 1535 C C . ARG B 1 84 ? -6.128 29.869 35.751 1.00 16.11 88 ARG B C 1
ATOM 1536 O O . ARG B 1 84 ? -7.066 30.660 35.849 1.00 16.55 88 ARG B O 1
ATOM 1544 N N . GLU B 1 85 ? -5.542 29.611 34.584 1.00 15.50 89 GLU B N 1
ATOM 1545 C CA . GLU B 1 85 ? -6.021 30.287 33.381 1.00 15.88 89 GLU B CA 1
ATOM 1546 C C . GLU B 1 85 ? -7.432 29.830 33.028 1.00 16.74 89 GLU B C 1
ATOM 1547 O O . GLU B 1 85 ? -8.229 30.612 32.512 1.00 18.21 89 GLU B O 1
ATOM 1553 N N . ALA B 1 86 ? -7.753 28.575 33.320 1.00 13.94 90 ALA B N 1
ATOM 1554 C CA . ALA B 1 86 ? -9.096 28.085 33.035 1.00 13.99 90 ALA B CA 1
ATOM 1555 C C . ALA B 1 86 ? -10.069 28.768 33.990 1.00 16.89 90 ALA B C 1
ATOM 1556 O O . ALA B 1 86 ? -11.192 29.102 33.616 1.00 16.54 90 ALA B O 1
ATOM 1566 N N . GLU B 1 88 ? -9.771 31.710 35.216 1.00 17.25 92 GLU B N 1
ATOM 1567 C CA . GLU B 1 88 ? -9.934 33.067 34.711 1.00 15.53 92 GLU B CA 1
ATOM 1568 C C . GLU B 1 88 ? -10.826 33.128 33.484 1.00 20.59 92 GLU B C 1
ATOM 1569 O O . GLU B 1 88 ? -11.467 34.146 33.218 1.00 20.43 92 GLU B O 1
ATOM 1575 N N . ALA B 1 89 ? -10.840 32.035 32.729 1.00 17.69 93 ALA B N 1
ATOM 1576 C CA . ALA B 1 89 ? -11.629 31.955 31.511 1.00 19.66 93 ALA B CA 1
ATOM 1577 C C . ALA B 1 89 ? -13.076 31.564 31.782 1.00 18.16 93 ALA B C 1
ATOM 1578 O O . ALA B 1 89 ? -13.895 31.514 30.864 1.00 20.47 93 ALA B O 1
ATOM 1580 N N . GLY B 1 90 ? -13.388 31.279 33.041 1.00 15.92 94 GLY B N 1
ATOM 1581 C CA . GLY B 1 90 ? -14.747 30.917 33.395 1.00 17.44 94 GLY B CA 1
ATOM 1582 C C . GLY B 1 90 ? -15.079 29.437 33.296 1.00 17.36 94 GLY B C 1
ATOM 1583 O O . GLY B 1 90 ? -16.247 29.062 33.392 1.00 19.72 94 GLY B O 1
ATOM 1584 N N . VAL B 1 91 ? -14.066 28.591 33.119 1.00 17.61 95 VAL B N 1
ATOM 1585 C CA . VAL B 1 91 ? -14.296 27.154 33.021 1.00 16.33 95 VAL B CA 1
ATOM 1586 C C . VAL B 1 91 ? -13.348 26.343 33.893 1.00 17.41 95 VAL B C 1
ATOM 1587 O O . VAL B 1 91 ? -12.841 25.307 33.468 1.00 20.50 95 VAL B O 1
ATOM 1591 N N . ALA B 1 92 ? -13.119 26.812 35.113 1.00 17.94 96 ALA B N 1
ATOM 1592 C CA . ALA B 1 92 ? -12.230 26.107 36.026 1.00 18.14 96 ALA B CA 1
ATOM 1593 C C . ALA B 1 92 ? -12.800 24.731 36.337 1.00 15.96 96 ALA B C 1
ATOM 1594 O O . ALA B 1 92 ? -13.977 24.579 36.647 1.00 19.50 96 ALA B O 1
ATOM 1596 N N . PRO B 1 93 ? -11.951 23.683 36.226 1.00 12.68 97 PRO B N 1
ATOM 1597 C CA . PRO B 1 93 ? -12.497 22.361 36.538 1.00 11.95 97 PRO B CA 1
ATOM 1598 C C . PRO B 1 93 ? -12.477 22.182 38.052 1.00 14.17 97 PRO B C 1
ATOM 1599 O O . PRO B 1 93 ? -11.695 22.825 38.749 1.00 15.91 97 PRO B O 1
ATOM 1603 N N . PRO B 1 94 ? -13.365 21.330 38.587 1.00 12.94 98 PRO B N 1
ATOM 1604 C CA . PRO B 1 94 ? -13.437 21.099 40.033 1.00 13.29 98 PRO B CA 1
ATOM 1605 C C . PRO B 1 94 ? -12.093 20.636 40.592 1.00 13.21 98 PRO B C 1
ATOM 1606 O O . PRO B 1 94 ? -11.337 19.928 39.923 1.00 15.54 98 PRO B O 1
ATOM 1610 N N . VAL B 1 95 ? -11.806 21.045 41.823 1.00 12.17 99 VAL B N 1
ATOM 1611 C CA . VAL B 1 95 ? -10.559 20.699 42.484 1.00 13.58 99 VAL B CA 1
ATOM 1612 C C . VAL B 1 95 ? -10.775 19.644 43.563 1.00 13.70 99 VAL B C 1
ATOM 1613 O O . VAL B 1 95 ? -11.788 19.660 44.257 1.00 15.81 99 VAL B O 1
ATOM 1617 N N . VAL B 1 96 ? -9.818 18.729 43.695 1.00 12.81 100 VAL B N 1
ATOM 1618 C CA . VAL B 1 96 ? -9.878 17.709 44.736 1.00 12.41 100 VAL B CA 1
ATOM 1619 C C . VAL B 1 96 ? -8.822 18.181 45.721 1.00 13.51 100 VAL B C 1
ATOM 1620 O O . VAL B 1 96 ? -7.630 17.934 45.537 1.00 12.93 100 VAL B O 1
ATOM 1624 N N . LEU B 1 97 ? -9.262 18.888 46.754 1.00 14.41 101 LEU B N 1
ATOM 1625 C CA . LEU B 1 97 ? -8.345 19.430 47.749 1.00 15.41 101 LEU B CA 1
ATOM 1626 C C . LEU B 1 97 ? -7.428 18.406 48.417 1.00 15.39 101 LEU B C 1
ATOM 1627 O O . LEU B 1 97 ? -6.241 18.660 48.607 1.00 14.96 101 LEU B O 1
ATOM 1632 N N . ALA B 1 98 ? -7.976 17.254 48.788 1.00 16.06 102 ALA B N 1
ATOM 1633 C CA . ALA B 1 98 ? -7.184 16.232 49.462 1.00 15.61 102 ALA B CA 1
ATOM 1634 C C . ALA B 1 98 ? -6.052 15.650 48.612 1.00 15.61 102 ALA B C 1
ATOM 1635 O O . ALA B 1 98 ? -5.113 15.070 49.152 1.00 16.84 102 ALA B O 1
ATOM 1637 N N . ALA B 1 99 ? -6.135 15.807 47.291 1.00 15.75 103 ALA B N 1
ATOM 1638 C CA . ALA B 1 99 ? -5.112 15.276 46.395 1.00 13.23 103 ALA B CA 1
ATOM 1639 C C . ALA B 1 99 ? -4.333 16.384 45.699 1.00 14.77 103 ALA B C 1
ATOM 1640 O O . ALA B 1 99 ? -3.597 16.132 44.744 1.00 15.60 103 ALA B O 1
ATOM 1642 N N . THR B 1 100 ? -4.507 17.608 46.180 1.00 11.82 104 THR B N 1
ATOM 1643 C CA . THR B 1 100 ? -3.810 18.759 45.624 1.00 11.98 104 THR B CA 1
ATOM 1644 C C . THR B 1 100 ? -2.669 19.112 46.579 1.00 17.75 104 THR B C 1
ATOM 1645 O O . THR B 1 100 ? -2.885 19.322 47.774 1.00 17.06 104 THR B O 1
ATOM 1649 N N . SER B 1 101 ? -1.452 19.137 46.040 1.00 15.49 105 SER B N 1
ATOM 1650 C CA . SER B 1 101 ? -0.251 19.438 46.819 1.00 18.03 105 SER B CA 1
ATOM 1651 C C . SER B 1 101 ? -0.257 20.822 47.464 1.00 21.29 105 SER B C 1
ATOM 1652 O O . SER B 1 101 ? -0.736 21.796 46.884 1.00 19.19 105 SER B O 1
ATOM 1655 N N . GLU B 1 102 ? 0.304 20.901 48.665 1.00 22.09 106 GLU B N 1
ATOM 1656 C CA . GLU B 1 102 ? 0.375 22.159 49.387 1.00 27.64 106 GLU B CA 1
ATOM 1657 C C . GLU B 1 102 ? 1.108 23.186 48.531 1.00 24.80 106 GLU B C 1
ATOM 1658 O O . GLU B 1 102 ? 0.885 24.387 48.654 1.00 26.35 106 GLU B O 1
ATOM 1664 N N . ALA B 1 103 ? 1.968 22.698 47.644 1.00 24.70 107 ALA B N 1
ATOM 1665 C CA . ALA B 1 103 ? 2.730 23.574 46.766 1.00 26.08 107 ALA B CA 1
ATOM 1666 C C . ALA B 1 103 ? 1.825 24.435 45.890 1.00 23.59 107 ALA B C 1
ATOM 1667 O O . ALA B 1 103 ? 2.250 25.466 45.370 1.00 23.81 107 ALA B O 1
ATOM 1669 N N . ALA B 1 104 ? 0.575 24.016 45.723 1.00 21.43 108 ALA B N 1
ATOM 1670 C CA . ALA B 1 104 ? -0.356 24.774 44.902 1.00 18.54 108 ALA B CA 1
ATOM 1671 C C . ALA B 1 104 ? -0.670 26.133 45.524 1.00 20.50 108 ALA B C 1
ATOM 1672 O O . ALA B 1 104 ? -1.040 27.070 44.820 1.00 20.27 108 ALA B O 1
ATOM 1674 N N . LEU B 1 105 ? -0.506 26.240 46.839 1.00 22.80 109 LEU B N 1
ATOM 1675 C CA . LEU B 1 105 ? -0.797 27.489 47.535 1.00 21.56 109 LEU B CA 1
ATOM 1676 C C . LEU B 1 105 ? 0.135 28.666 47.235 1.00 28.55 109 LEU B C 1
ATOM 1677 O O . LEU B 1 105 ? -0.169 29.803 47.592 1.00 29.88 109 LEU B O 1
ATOM 1682 N N . LYS B 1 106 ? 1.272 28.427 46.590 1.00 30.37 110 LYS B N 1
ATOM 1683 C CA . LYS B 1 106 ? 2.126 29.563 46.273 1.00 28.18 110 LYS B CA 1
ATOM 1684 C C . LYS B 1 106 ? 1.717 30.123 44.921 1.00 25.88 110 LYS B C 1
ATOM 1685 O O . LYS B 1 106 ? 2.138 31.211 44.543 1.00 31.98 110 LYS B O 1
ATOM 1691 N N . ALA B 1 107 ? 0.864 29.388 44.207 1.00 23.00 111 ALA B N 1
ATOM 1692 C CA . ALA B 1 107 ? 0.396 29.822 42.893 1.00 24.35 111 ALA B CA 1
ATOM 1693 C C . ALA B 1 107 ? -1.063 30.268 42.903 1.00 21.87 111 ALA B C 1
ATOM 1694 O O . ALA B 1 107 ? -1.442 31.191 42.181 1.00 26.90 111 ALA B O 1
ATOM 1696 N N . VAL B 1 108 ? -1.877 29.602 43.716 1.00 22.52 112 VAL B N 1
ATOM 1697 C CA . VAL B 1 108 ? -3.305 29.898 43.813 1.00 22.22 112 VAL B CA 1
ATOM 1698 C C . VAL B 1 108 ? -3.743 30.000 45.279 1.00 21.63 112 VAL B C 1
ATOM 1699 O O . VAL B 1 108 ? -3.262 29.249 46.122 1.00 24.11 112 VAL B O 1
ATOM 1703 N N . ASP B 1 109 ? -4.658 30.918 45.583 1.00 24.86 113 ASP B N 1
ATOM 1704 C CA . ASP B 1 109 ? -5.133 31.071 46.958 1.00 28.05 113 ASP B CA 1
ATOM 1705 C C . ASP B 1 109 ? -6.033 29.912 47.370 1.00 24.77 113 ASP B C 1
ATOM 1706 O O . ASP B 1 109 ? -6.798 29.389 46.559 1.00 23.82 113 ASP B O 1
ATOM 1711 N N . LEU B 1 110 ? -5.946 29.523 48.639 1.00 24.55 114 LEU B N 1
ATOM 1712 C CA . LEU B 1 110 ? -6.750 28.417 49.146 1.00 25.86 114 LEU B CA 1
ATOM 1713 C C . LEU B 1 110 ? -8.249 28.635 48.989 1.00 26.68 114 LEU B C 1
ATOM 1714 O O . LEU B 1 110 ? -8.969 27.717 48.610 1.00 22.97 114 LEU B O 1
ATOM 1719 N N . GLU B 1 111 ? -8.734 29.838 49.279 1.00 27.21 115 GLU B N 1
ATOM 1720 C CA . GLU B 1 111 ? -10.165 30.081 49.151 1.00 30.10 115 GLU B CA 1
ATOM 1721 C C . GLU B 1 111 ? -10.665 29.973 47.707 1.00 24.15 115 GLU B C 1
ATOM 1722 O O . GLU B 1 111 ? -11.830 29.653 47.471 1.00 27.86 115 GLU B O 1
ATOM 1728 N N . VAL B 1 112 ? -9.782 30.228 46.746 1.00 23.07 116 VAL B N 1
ATOM 1729 C CA . VAL B 1 112 ? -10.147 30.124 45.339 1.00 22.44 116 VAL B CA 1
ATOM 1730 C C . VAL B 1 112 ? -10.276 28.638 45.014 1.00 20.51 116 VAL B C 1
ATOM 1731 O O . VAL B 1 112 ? -11.210 28.223 44.329 1.00 22.80 116 VAL B O 1
ATOM 1735 N N . LEU B 1 113 ? -9.345 27.836 45.523 1.00 21.86 117 LEU B N 1
ATOM 1736 C CA . LEU B 1 113 ? -9.394 26.395 45.285 1.00 19.44 117 LEU B CA 1
ATOM 1737 C C . LEU B 1 113 ? -10.619 25.810 45.979 1.00 20.07 117 LEU B C 1
ATOM 1738 O O . LEU B 1 113 ? -11.319 24.965 45.422 1.00 18.02 117 LEU B O 1
ATOM 1743 N N . LYS B 1 114 ? -10.882 26.268 47.197 1.00 21.37 118 LYS B N 1
ATOM 1744 C CA . LYS B 1 114 ? -12.035 25.777 47.944 1.00 22.01 118 LYS B CA 1
ATOM 1745 C C . LYS B 1 114 ? -13.354 26.112 47.258 1.00 20.34 118 LYS B C 1
ATOM 1746 O O . LYS B 1 114 ? -14.310 25.343 47.335 1.00 21.04 118 LYS B O 1
ATOM 1752 N N . ALA B 1 115 ? -13.406 27.251 46.576 1.00 20.74 119 ALA B N 1
ATOM 1753 C CA . ALA B 1 115 ? -14.622 27.668 45.887 1.00 26.46 119 ALA B CA 1
ATOM 1754 C C . ALA B 1 115 ? -15.007 26.695 44.774 1.00 21.47 119 ALA B C 1
ATOM 1755 O O . ALA B 1 115 ? -16.167 26.629 44.367 1.00 24.73 119 ALA B O 1
ATOM 1757 N N . HIS B 1 116 ? -14.023 25.943 44.287 1.00 21.02 120 HIS B N 1
ATOM 1758 C CA . HIS B 1 116 ? -14.235 24.981 43.208 1.00 18.84 120 HIS B CA 1
ATOM 1759 C C . HIS B 1 116 ? -14.018 23.541 43.641 1.00 19.47 120 HIS B C 1
ATOM 1760 O O . HIS B 1 116 ? -13.907 22.648 42.800 1.00 20.41 120 HIS B O 1
ATOM 1767 N N . ALA B 1 117 ? -13.958 23.308 44.948 1.00 18.23 121 ALA B N 1
ATOM 1768 C CA . ALA B 1 117 ? -13.695 21.968 45.465 1.00 16.58 121 ALA B CA 1
ATOM 1769 C C . ALA B 1 117 ? -14.853 20.961 45.476 1.00 19.04 121 ALA B C 1
ATOM 1770 O O . ALA B 1 117 ? -16.015 21.306 45.703 1.00 20.46 121 ALA B O 1
ATOM 1772 N N . VAL B 1 118 ? -14.511 19.696 45.237 1.00 18.56 122 VAL B N 1
ATOM 1773 C CA . VAL B 1 118 ? -15.502 18.625 45.245 1.00 18.76 122 VAL B CA 1
ATOM 1774 C C . VAL B 1 118 ? -15.525 18.044 46.640 1.00 24.15 122 VAL B C 1
ATOM 1775 O O . VAL B 1 118 ? -16.453 17.341 47.019 1.00 27.84 122 VAL B O 1
ATOM 1779 N N . ASP B 1 119 ? -14.488 18.349 47.414 1.00 24.71 123 ASP B N 1
ATOM 1780 C CA . ASP B 1 119 ? -14.364 17.803 48.756 1.00 28.84 123 ASP B CA 1
ATOM 1781 C C . ASP B 1 119 ? -14.016 18.819 49.834 1.00 33.21 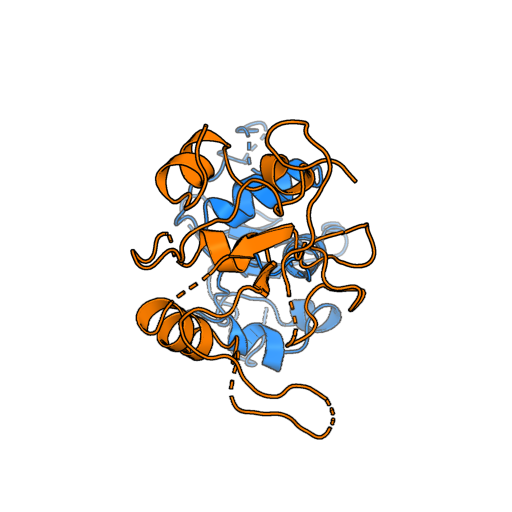123 ASP B C 1
ATOM 1782 O O . ASP B 1 119 ? -13.185 18.562 50.702 1.00 37.10 123 ASP B O 1
ATOM 1787 N N . ALA B 1 120 ? -14.644 19.989 49.786 1.00 35.08 124 ALA B N 1
ATOM 1788 C CA . ALA B 1 120 ? -14.379 21.007 50.798 1.00 41.26 124 ALA B CA 1
ATOM 1789 C C . ALA B 1 120 ? -14.821 20.447 52.148 1.00 51.13 124 ALA B C 1
ATOM 1790 O O . ALA B 1 120 ? -15.772 19.669 52.220 1.00 50.86 124 ALA B O 1
ATOM 1792 N N . PRO B 1 121 ? -14.167 20.873 53.236 1.00 57.35 125 PRO B N 1
ATOM 1793 C CA . PRO B 1 121 ? -14.403 20.510 54.634 1.00 61.49 125 PRO B CA 1
ATOM 1794 C C . PRO B 1 121 ? -15.727 21.014 55.189 1.00 63.36 125 PRO B C 1
ATOM 1795 O O . PRO B 1 121 ? -16.699 20.227 55.157 1.00 64.80 125 PRO B O 1
#

Organism: Salinibacter ruber (strain DSM 13855 / M31) (NCBI:txid309807)

Radius of gyration: 19.37 Å; Cα contacts (8 Å, |Δi|>4): 503; chains: 2; bounding box: 43×51×46 Å

Foldseek 3Di:
DAFQVRHDADFLAVLQADPVSNRAQDDDDVPVLRLFWWFAAPQLQVVLVVVVDHCPADPCSRGRDDHGRIYRGRLVSLLVCVVVNRGATARSRGHSVSCVRDPVVVNVVRHPD/DAFQVRHDADFLAVVQADPVSPRAQDDDVVPPLRLFWWFAAPVLQVVLVVVVDHLPADPCPRGRDDHGHIYRGRLVSQVVVCVVNRTATARSRGHSVSCVRDPPVVNLVRYPDHD

InterPro domains:
  IPR018714 Protein of unknown function DUF2237 [PF09996] (7-121)
  IPR018714 Protein of unknown function DUF2237 [PTHR37466] (3-128)

Solvent-accessible surface area: 11934 Å² total

B-factor: mean 24.53, std 10.25, range [9.85, 72.51]

Sequence (228 aa):
SQNVLGGVLRACSDPETGFYRDGHCRTGPRDTGSHVVCAETEAFLEYTKRQGNDLTPRPEDFPGLEPGDRWCLCAARWREAEAGVAPPVVLAATSEAALKAVDLEVLKAHAVDSQNVLGGVLRACSDPETGFYRDGHCRTGPRDTGSHVVCAETEAFLEYTKRQGNDLTPRPEDFPGLEPGDRWCLCAARWREAEAGVAPPVVLAATSEAALKAVDLEVLKAHAVDAP

Nearest PDB structures (foldseek):
  3ush-assembly1_A  TM=9.808E-01  e=3.214E-21  Salinibacter ruber DSM 13855
  4ioh-assembly1_A-2  TM=8.563E-01  e=3.215E-14  Thermosynechococcus vestitus BP-1
  2lq3-assembly1_A  TM=5.012E-01  e=1.994E-09  Synechococcus elongatus PCC 6301
  3t4t-assembly1_B  TM=4.369E-01  e=6.715E+00  Arabidopsis thaliana
  3ush-assembly1_A  TM=1.009E+00  e=6.302E-23  Salinibacter ruber DSM 13855